Protein AF-A0A970Z8T8-F1 (afdb_monomer_lite)

Structure (mmCIF, N/CA/C/O backbone):
data_AF-A0A970Z8T8-F1
#
_entry.id   AF-A0A970Z8T8-F1
#
loop_
_atom_site.group_PDB
_atom_site.id
_atom_site.type_symbol
_atom_site.label_atom_id
_atom_site.label_alt_id
_atom_site.label_comp_id
_atom_site.label_asym_id
_atom_site.label_entity_id
_atom_site.label_seq_id
_atom_site.pdbx_PDB_ins_code
_atom_site.Cartn_x
_atom_site.Cartn_y
_atom_site.Cartn_z
_atom_site.occupancy
_atom_site.B_iso_or_equiv
_atom_site.auth_seq_id
_atom_site.auth_comp_id
_atom_site.auth_asym_id
_atom_site.auth_atom_id
_atom_site.pdbx_PDB_model_num
ATOM 1 N N . MET A 1 1 ? 2.060 -13.371 -20.664 1.00 73.69 1 MET A N 1
ATOM 2 C CA . MET A 1 1 ? 1.472 -13.992 -19.464 1.00 73.69 1 MET A CA 1
ATOM 3 C C . MET A 1 1 ? 1.335 -15.472 -19.749 1.00 73.69 1 MET A C 1
ATOM 5 O O . MET A 1 1 ? 0.802 -15.801 -20.804 1.00 73.69 1 MET A O 1
ATOM 9 N N . ASN A 1 2 ? 1.901 -16.328 -18.903 1.00 80.88 2 ASN A N 1
ATOM 10 C CA . ASN A 1 2 ? 1.809 -17.784 -19.051 1.00 80.88 2 ASN A CA 1
ATOM 11 C C . ASN A 1 2 ? 0.475 -18.315 -18.474 1.00 80.88 2 ASN A C 1
ATOM 13 O O . ASN A 1 2 ? -0.281 -17.561 -17.854 1.00 80.88 2 ASN A O 1
ATOM 17 N N . ASP A 1 3 ? 0.172 -19.597 -18.699 1.00 84.94 3 ASP A N 1
ATOM 18 C CA . ASP A 1 3 ? -1.062 -20.232 -18.207 1.00 84.94 3 ASP A CA 1
ATOM 19 C C . ASP A 1 3 ? -1.182 -20.212 -16.685 1.00 84.94 3 ASP A C 1
ATOM 21 O O . ASP A 1 3 ? -2.255 -19.926 -16.156 1.00 84.94 3 ASP A O 1
ATOM 25 N N . THR A 1 4 ? -0.071 -20.413 -15.977 1.00 85.56 4 THR A N 1
ATOM 26 C CA . THR A 1 4 ? -0.027 -20.375 -14.513 1.00 85.56 4 THR A CA 1
ATOM 27 C C . THR A 1 4 ? -0.467 -19.016 -13.966 1.00 85.56 4 THR A C 1
ATOM 29 O O . THR A 1 4 ? -1.305 -18.950 -13.073 1.00 85.56 4 THR A O 1
ATOM 32 N N . GLN A 1 5 ? 0.032 -17.915 -14.534 1.00 85.19 5 GLN A N 1
ATOM 33 C CA . GLN A 1 5 ? -0.352 -16.557 -14.142 1.00 85.19 5 GLN A CA 1
ATOM 34 C C . GLN A 1 5 ? -1.825 -16.267 -14.443 1.00 85.19 5 GLN A C 1
ATOM 36 O O . GLN A 1 5 ? -2.501 -15.644 -13.628 1.00 85.19 5 GLN A O 1
ATOM 41 N N . ARG A 1 6 ? -2.337 -16.722 -15.598 1.00 88.50 6 ARG A N 1
ATOM 42 C CA . ARG A 1 6 ? -3.767 -16.610 -15.931 1.00 88.50 6 ARG A CA 1
ATOM 43 C C . ARG A 1 6 ? -4.627 -17.329 -14.893 1.00 88.50 6 ARG A C 1
ATOM 45 O O . ARG A 1 6 ? -5.590 -16.744 -14.404 1.00 88.50 6 ARG A O 1
ATOM 52 N N . GLY A 1 7 ? -4.248 -18.555 -14.533 1.00 92.06 7 GLY A N 1
ATOM 53 C CA . GLY A 1 7 ? -4.919 -19.342 -13.501 1.00 92.06 7 GLY A CA 1
ATOM 54 C C . GLY A 1 7 ? -4.890 -18.659 -12.134 1.00 92.06 7 GLY A C 1
ATOM 55 O O . GLY A 1 7 ? -5.925 -18.565 -11.481 1.00 92.06 7 GLY A O 1
ATOM 56 N N . LEU A 1 8 ? -3.741 -18.108 -11.731 1.00 92.94 8 LEU A N 1
ATOM 57 C CA . LEU A 1 8 ? -3.619 -17.369 -10.472 1.00 92.94 8 LEU A CA 1
ATOM 58 C C . LEU A 1 8 ? -4.483 -16.107 -10.442 1.00 92.94 8 LEU A C 1
ATOM 60 O O . LEU A 1 8 ? -5.138 -15.865 -9.439 1.00 92.94 8 LEU A O 1
ATOM 64 N N . LEU A 1 9 ? -4.549 -15.334 -11.528 1.00 92.62 9 LEU A N 1
ATOM 65 C CA . LEU A 1 9 ? -5.420 -14.155 -11.595 1.00 92.62 9 LEU A CA 1
ATOM 66 C C . LEU A 1 9 ? -6.903 -14.528 -11.536 1.00 92.62 9 LEU A C 1
ATOM 68 O O . LEU A 1 9 ? -7.674 -13.854 -10.854 1.00 92.62 9 LEU A O 1
ATOM 72 N N . ALA A 1 10 ? -7.303 -15.606 -12.215 1.00 94.50 10 ALA A N 1
ATOM 73 C CA . ALA A 1 10 ? -8.663 -16.129 -12.123 1.00 94.50 10 ALA A CA 1
ATOM 74 C C . ALA A 1 10 ? -8.989 -16.578 -10.690 1.00 94.50 10 ALA A C 1
ATOM 76 O O . ALA A 1 10 ? -10.078 -16.303 -10.183 1.00 94.50 10 ALA A O 1
ATOM 77 N N . LEU A 1 11 ? -8.026 -17.201 -10.004 1.00 96.31 11 LEU A N 1
ATOM 78 C CA . LEU A 1 11 ? -8.155 -17.562 -8.598 1.00 96.31 11 LEU A CA 1
ATOM 79 C C . LEU A 1 11 ? -8.245 -16.321 -7.697 1.00 96.31 11 LEU A C 1
ATOM 81 O O . LEU A 1 11 ? -9.140 -16.268 -6.859 1.00 96.31 11 LEU A O 1
ATOM 85 N N . THR A 1 12 ? -7.413 -15.293 -7.901 1.00 96.44 12 THR A N 1
ATOM 86 C CA . THR A 1 12 ? -7.501 -14.013 -7.175 1.00 96.44 12 THR A CA 1
ATOM 87 C C . THR A 1 12 ? -8.867 -13.361 -7.367 1.00 96.44 12 THR A C 1
ATOM 89 O O . THR A 1 12 ? -9.468 -12.919 -6.394 1.00 96.44 12 THR A O 1
ATOM 92 N N . ALA A 1 13 ? -9.397 -13.340 -8.594 1.00 96.25 13 ALA A N 1
ATOM 93 C CA . ALA A 1 13 ? -10.729 -12.810 -8.883 1.00 96.25 13 ALA A CA 1
ATOM 94 C C . ALA A 1 13 ? -11.840 -13.634 -8.211 1.00 96.25 13 ALA A C 1
ATOM 96 O O . ALA A 1 13 ? -12.803 -13.075 -7.693 1.00 96.25 13 ALA A O 1
ATOM 97 N N . THR A 1 14 ? -11.687 -14.958 -8.162 1.00 97.25 14 THR A N 1
ATOM 98 C CA . THR A 1 14 ? -12.630 -15.849 -7.470 1.00 97.25 14 THR A CA 1
ATOM 99 C C . THR A 1 14 ? -12.623 -15.589 -5.964 1.00 97.25 14 THR A C 1
ATOM 101 O O . THR A 1 14 ? -13.682 -15.413 -5.368 1.00 97.25 14 THR A O 1
ATOM 104 N N . VAL A 1 15 ? -11.438 -15.500 -5.353 1.00 97.00 15 VAL A N 1
ATOM 105 C CA . VAL A 1 15 ? -11.266 -15.161 -3.931 1.00 97.00 15 VAL A CA 1
ATOM 106 C C . VAL A 1 15 ? -11.831 -13.773 -3.628 1.00 97.00 15 VAL A C 1
ATOM 108 O O . VAL A 1 15 ? -12.535 -13.612 -2.633 1.00 97.00 15 VAL A O 1
ATOM 111 N N . TYR A 1 16 ? -11.585 -12.801 -4.512 1.00 97.31 16 TYR A N 1
ATOM 112 C CA . TYR A 1 16 ? -12.132 -11.450 -4.424 1.00 97.31 16 TYR A CA 1
ATOM 113 C C . TYR A 1 16 ? -13.660 -11.455 -4.354 1.00 97.31 16 TYR A C 1
ATOM 115 O O . TYR A 1 16 ? -14.241 -10.887 -3.431 1.00 97.31 16 TYR A O 1
ATOM 123 N N . VAL A 1 17 ? -14.320 -12.126 -5.299 1.00 96.88 17 VAL A N 1
ATOM 124 C CA . VAL A 1 17 ? -15.784 -12.232 -5.310 1.00 96.88 17 VAL A CA 1
ATOM 125 C C . VAL A 1 17 ? -16.280 -12.976 -4.069 1.00 96.88 17 VAL A C 1
ATOM 127 O O . VAL A 1 17 ? -17.238 -12.535 -3.441 1.00 96.88 17 VAL A O 1
ATOM 130 N N . ALA A 1 18 ? -15.610 -14.062 -3.675 1.00 95.94 18 ALA A N 1
ATOM 131 C CA . ALA A 1 18 ? -16.018 -14.888 -2.545 1.00 95.94 18 ALA A CA 1
ATOM 132 C C . ALA A 1 18 ? -16.055 -14.110 -1.222 1.00 95.94 18 ALA A C 1
ATOM 134 O O . ALA A 1 18 ? -17.081 -14.143 -0.542 1.00 95.94 18 ALA A O 1
ATOM 135 N N . PHE A 1 19 ? -14.989 -13.385 -0.853 1.00 95.69 19 PHE A N 1
ATOM 136 C CA . PHE A 1 19 ? -15.020 -12.639 0.408 1.00 95.69 19 PHE A CA 1
ATOM 137 C C . PHE A 1 19 ? -16.000 -11.463 0.346 1.00 95.69 19 PHE A C 1
ATOM 139 O O . PHE A 1 19 ? -16.694 -11.229 1.326 1.00 95.69 19 PHE A O 1
ATOM 146 N N . ASN A 1 20 ? -16.132 -10.767 -0.791 1.00 94.12 20 ASN A N 1
ATOM 147 C CA . ASN A 1 20 ? -17.105 -9.674 -0.907 1.00 94.12 20 ASN A CA 1
ATOM 148 C C . ASN A 1 20 ? -18.542 -10.182 -0.726 1.00 94.12 20 ASN A C 1
ATOM 150 O O . ASN A 1 20 ? -19.328 -9.549 -0.027 1.00 94.12 20 ASN A O 1
ATOM 154 N N . LEU A 1 21 ? -18.884 -11.344 -1.294 1.00 94.12 21 LEU A N 1
ATOM 155 C CA . LEU A 1 21 ? -20.192 -11.965 -1.073 1.00 94.12 21 LEU A CA 1
ATOM 156 C C . LEU A 1 21 ? -20.401 -12.332 0.400 1.00 94.12 21 LEU A C 1
ATOM 158 O O . LEU A 1 21 ? -21.464 -12.042 0.942 1.00 94.12 21 LEU A O 1
ATOM 162 N N . LEU A 1 22 ? -19.397 -12.914 1.065 1.00 93.56 22 LEU A N 1
ATOM 163 C CA . LEU A 1 22 ? -19.486 -13.206 2.499 1.00 93.56 22 LEU A CA 1
ATOM 164 C C . LEU A 1 22 ? -19.782 -11.941 3.313 1.00 93.56 22 LEU A C 1
ATOM 166 O O . LEU A 1 22 ? -20.649 -11.976 4.182 1.00 93.56 22 LEU A O 1
ATOM 170 N N . GLU A 1 23 ? -19.124 -10.820 3.015 1.00 91.12 23 GLU A N 1
ATOM 171 C CA . GLU A 1 23 ? -19.359 -9.558 3.730 1.00 91.12 23 GLU A CA 1
ATOM 172 C C . GLU A 1 23 ? -20.732 -8.958 3.436 1.00 91.12 23 GLU A C 1
ATOM 174 O O . GLU A 1 23 ? -21.402 -8.507 4.364 1.00 91.12 23 GLU A O 1
ATOM 179 N N . LEU A 1 24 ? -21.202 -9.039 2.189 1.00 88.56 24 LEU A N 1
ATOM 180 C CA . LEU A 1 24 ? -22.551 -8.606 1.813 1.00 88.56 24 LEU A CA 1
ATOM 181 C C . LEU A 1 24 ? -23.649 -9.403 2.532 1.00 88.56 24 LEU A C 1
ATOM 183 O O . LEU A 1 24 ? -24.677 -8.835 2.893 1.00 88.56 24 LEU A O 1
ATOM 187 N N . PHE A 1 25 ? -23.431 -10.695 2.787 1.00 90.50 25 PHE A N 1
ATOM 188 C CA . PHE A 1 25 ? -24.349 -11.538 3.562 1.00 90.50 25 PHE A CA 1
ATOM 189 C C . PHE A 1 25 ? -24.106 -11.477 5.081 1.00 90.50 25 PHE A C 1
ATOM 191 O O . PHE A 1 25 ? -24.627 -12.309 5.824 1.00 90.50 25 PHE A O 1
ATOM 198 N N . GLY A 1 26 ? -23.319 -10.509 5.564 1.00 84.12 26 GLY A N 1
ATOM 199 C CA . GLY A 1 26 ? -23.075 -10.290 6.992 1.00 84.12 26 GLY A CA 1
ATOM 200 C C . GLY A 1 26 ? -22.113 -11.292 7.642 1.00 84.12 26 GLY A C 1
ATOM 201 O O . GLY A 1 26 ? -21.999 -11.327 8.864 1.00 84.12 26 GLY A O 1
ATOM 202 N N . GLN A 1 27 ? -21.390 -12.093 6.856 1.00 85.56 27 GLN A N 1
ATOM 203 C CA . GLN A 1 27 ? -20.404 -13.073 7.323 1.00 85.56 27 GLN A CA 1
ATOM 204 C C . GLN A 1 27 ? -18.968 -12.523 7.285 1.00 85.56 27 GLN A C 1
ATOM 206 O O . GLN A 1 27 ? -18.035 -13.204 6.851 1.00 85.56 27 GLN A O 1
ATOM 211 N N . ALA A 1 28 ? -18.763 -11.303 7.792 1.00 82.81 28 ALA A N 1
ATOM 212 C CA . ALA A 1 28 ? -17.450 -10.654 7.925 1.00 82.81 28 ALA A CA 1
ATOM 213 C C . ALA A 1 28 ? -16.590 -11.251 9.068 1.00 82.81 28 ALA A C 1
ATOM 215 O O . ALA A 1 28 ? -15.991 -10.539 9.869 1.00 82.81 28 ALA A O 1
ATOM 216 N N . GLY A 1 29 ? -16.573 -12.580 9.183 1.00 89.81 29 GLY A N 1
ATOM 217 C CA . GLY A 1 29 ? -15.836 -13.321 10.203 1.00 89.81 29 GLY A CA 1
ATOM 218 C C . GLY A 1 29 ? -14.483 -13.837 9.712 1.00 89.81 29 GLY A C 1
ATOM 219 O O . GLY A 1 29 ? -13.980 -13.462 8.654 1.00 89.81 29 GLY A O 1
ATOM 220 N N . ARG A 1 30 ? -13.918 -14.792 10.460 1.00 93.94 30 ARG A N 1
ATOM 221 C CA . ARG A 1 30 ? -12.583 -15.365 10.214 1.00 93.94 30 ARG A CA 1
ATOM 222 C C . ARG A 1 30 ? -12.364 -15.855 8.778 1.00 93.94 30 ARG A C 1
ATOM 224 O O . ARG A 1 30 ? -11.270 -15.689 8.252 1.00 93.94 30 ARG A O 1
ATOM 231 N N . LEU A 1 31 ? -13.376 -16.455 8.145 1.00 94.81 31 LEU A N 1
ATOM 232 C CA . LEU A 1 31 ? -13.264 -16.927 6.761 1.00 94.81 31 LEU A CA 1
ATOM 233 C C . LEU A 1 31 ? -13.058 -15.768 5.771 1.00 94.81 31 LEU A C 1
ATOM 235 O O . LEU A 1 31 ? -12.183 -15.874 4.917 1.00 94.81 31 LEU A O 1
ATOM 239 N N . SER A 1 32 ? -13.800 -14.661 5.916 1.00 95.44 32 SER A N 1
ATOM 240 C CA . SER A 1 32 ? -13.604 -13.455 5.095 1.00 95.44 32 SER A CA 1
ATOM 241 C C . SER A 1 32 ? -12.179 -12.924 5.258 1.00 95.44 32 SER A C 1
ATOM 243 O O . SER A 1 32 ? -11.473 -12.736 4.270 1.00 95.44 32 SER A O 1
ATOM 245 N N . THR A 1 33 ? -11.700 -12.794 6.501 1.00 96.19 33 THR A N 1
ATOM 246 C CA . THR A 1 33 ? -10.332 -12.335 6.802 1.00 96.19 33 THR A CA 1
ATOM 247 C C . THR A 1 33 ? -9.260 -13.233 6.179 1.00 96.19 33 THR A C 1
ATOM 249 O O . THR A 1 33 ? -8.292 -12.741 5.599 1.00 96.19 33 THR A O 1
ATOM 252 N N . LEU A 1 34 ? -9.434 -14.557 6.247 1.00 97.50 34 LEU A N 1
ATOM 253 C CA . LEU A 1 34 ? -8.508 -15.507 5.627 1.00 97.50 34 LEU A CA 1
ATOM 254 C C . LEU A 1 34 ? -8.515 -15.403 4.098 1.00 97.50 34 LEU A C 1
ATOM 256 O O . LEU A 1 34 ? -7.449 -15.451 3.491 1.00 97.50 34 LEU A O 1
ATOM 260 N N . LEU A 1 35 ? -9.682 -15.230 3.472 1.00 97.56 35 LEU A N 1
ATOM 261 C CA . LEU A 1 35 ? -9.789 -15.048 2.021 1.00 97.56 35 LEU A CA 1
ATOM 262 C C . LEU A 1 35 ? -9.164 -13.727 1.564 1.00 97.56 35 LEU A C 1
ATOM 264 O O . LEU A 1 35 ? -8.443 -13.708 0.570 1.00 97.56 35 LEU A O 1
ATOM 268 N N . LYS A 1 36 ? -9.379 -12.642 2.310 1.00 97.62 36 LYS A N 1
ATOM 269 C CA . LYS A 1 36 ? -8.737 -11.340 2.091 1.00 97.62 36 LYS A CA 1
ATOM 270 C C . LYS A 1 36 ? -7.217 -11.471 2.060 1.00 97.62 36 LYS A C 1
ATOM 272 O O . LYS A 1 36 ? -6.582 -11.103 1.072 1.00 97.62 36 LYS A O 1
ATOM 277 N N . TYR A 1 37 ? -6.651 -12.092 3.094 1.00 98.19 37 TYR A N 1
ATOM 278 C CA . TYR A 1 37 ? -5.215 -12.337 3.176 1.00 98.19 37 TYR A CA 1
ATOM 279 C C . TYR A 1 37 ? -4.712 -13.291 2.081 1.00 98.19 37 TYR A C 1
ATOM 281 O O . TYR A 1 37 ? -3.686 -13.033 1.453 1.00 98.19 37 TYR A O 1
ATOM 289 N N . ALA A 1 38 ? -5.457 -14.358 1.778 1.00 98.12 38 ALA A N 1
ATOM 290 C CA . ALA A 1 38 ? -5.129 -15.264 0.679 1.00 98.12 38 ALA A CA 1
ATOM 291 C C . ALA A 1 38 ? -5.082 -14.529 -0.670 1.00 98.12 38 ALA A C 1
ATOM 293 O O . ALA A 1 38 ? -4.185 -14.786 -1.467 1.00 98.12 38 ALA A O 1
ATOM 294 N N . GLY A 1 39 ? -5.987 -13.576 -0.910 1.00 98.31 39 GLY A N 1
ATOM 295 C CA . GLY A 1 39 ? -5.963 -12.713 -2.091 1.00 98.31 39 GLY A CA 1
ATOM 296 C C . GLY A 1 39 ? -4.657 -11.926 -2.218 1.00 98.31 39 GLY A C 1
ATOM 297 O O . GLY A 1 39 ? -4.056 -11.902 -3.291 1.00 98.31 39 GLY A O 1
ATOM 298 N N . VAL A 1 40 ? -4.174 -11.344 -1.119 1.00 98.25 40 VAL A N 1
ATOM 299 C CA . VAL A 1 40 ? -2.897 -10.608 -1.076 1.00 98.25 40 VAL A CA 1
ATOM 300 C C . VAL A 1 40 ? -1.721 -11.535 -1.394 1.00 98.25 40 VAL A C 1
ATOM 302 O O . VAL A 1 40 ? -0.879 -11.205 -2.234 1.00 98.25 40 VAL A O 1
ATOM 305 N N . LEU A 1 41 ? -1.692 -12.733 -0.801 1.00 98.44 41 LEU A N 1
ATOM 306 C CA . LEU A 1 41 ? -0.671 -13.742 -1.099 1.00 98.44 41 LEU A CA 1
ATOM 307 C C . LEU A 1 41 ? -0.720 -14.202 -2.561 1.00 98.44 41 LEU A C 1
ATOM 309 O O . LEU A 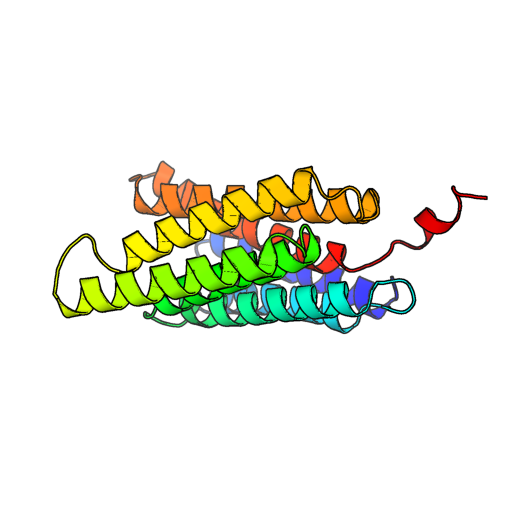1 41 ? 0.327 -14.386 -3.180 1.00 98.44 41 LEU A O 1
ATOM 313 N N . LEU A 1 42 ? -1.911 -14.346 -3.144 1.00 97.81 42 LEU A N 1
ATOM 314 C CA . LEU A 1 42 ? -2.065 -14.670 -4.561 1.00 97.81 42 LEU A CA 1
ATOM 315 C C . LEU A 1 42 ? -1.510 -13.556 -5.457 1.00 97.81 42 LEU A C 1
ATOM 317 O O . LEU A 1 42 ? -0.833 -13.862 -6.436 1.00 97.81 42 LEU A O 1
ATOM 321 N N . CYS A 1 43 ? -1.713 -12.279 -5.117 1.00 97.44 43 CYS A N 1
ATOM 322 C CA . CYS A 1 43 ? -1.096 -11.158 -5.837 1.00 97.44 43 CYS A CA 1
ATOM 323 C C . CYS A 1 43 ? 0.441 -11.212 -5.775 1.00 97.44 43 CYS A C 1
ATOM 325 O O . CYS A 1 43 ? 1.107 -11.031 -6.798 1.00 97.44 43 CYS A O 1
ATOM 327 N N . LEU A 1 44 ? 1.017 -11.540 -4.613 1.00 97.12 44 LEU A N 1
ATOM 328 C CA . LEU A 1 44 ? 2.459 -11.775 -4.479 1.00 97.12 44 LEU A CA 1
ATOM 329 C C . LEU A 1 44 ? 2.924 -12.966 -5.339 1.00 97.12 44 LEU A C 1
ATOM 331 O O . LEU A 1 44 ? 3.926 -12.855 -6.046 1.00 97.12 44 LEU A O 1
ATOM 335 N N . LEU A 1 45 ? 2.183 -14.078 -5.345 1.00 95.94 45 LEU A N 1
ATOM 336 C CA . LEU A 1 45 ? 2.486 -15.251 -6.173 1.00 95.94 45 LEU A CA 1
ATOM 337 C C . LEU A 1 45 ? 2.416 -14.944 -7.674 1.00 95.94 45 LEU A C 1
ATOM 339 O O . LEU A 1 45 ? 3.276 -15.403 -8.426 1.00 95.94 45 LEU A O 1
ATOM 343 N N . VAL A 1 46 ? 1.448 -14.135 -8.118 1.00 94.00 46 VAL A N 1
ATOM 344 C CA . VAL A 1 46 ? 1.373 -13.658 -9.508 1.00 94.00 46 VAL A CA 1
ATOM 345 C C . VAL A 1 46 ? 2.668 -12.942 -9.885 1.00 94.00 46 VAL A C 1
ATOM 347 O O . VAL A 1 46 ? 3.244 -13.247 -10.932 1.00 94.00 46 VAL A O 1
ATOM 350 N N . ALA A 1 47 ? 3.158 -12.033 -9.040 1.00 93.38 47 ALA A N 1
ATOM 351 C CA . ALA A 1 47 ? 4.408 -11.323 -9.293 1.00 93.38 47 ALA A CA 1
ATOM 352 C C . ALA A 1 47 ? 5.627 -12.265 -9.272 1.00 93.38 47 ALA A C 1
ATOM 354 O O . ALA A 1 47 ? 6.451 -12.192 -10.181 1.00 93.38 47 ALA A O 1
ATOM 355 N N . LEU A 1 48 ? 5.715 -13.186 -8.305 1.00 93.00 48 LEU A N 1
ATOM 356 C CA . LEU A 1 48 ? 6.822 -14.148 -8.177 1.00 93.00 48 LEU A CA 1
ATOM 357 C C . LEU A 1 48 ? 6.950 -15.088 -9.380 1.00 93.00 48 LEU A C 1
ATOM 359 O O . LEU A 1 48 ? 8.058 -15.379 -9.821 1.00 93.00 48 LEU A O 1
ATOM 363 N N . LEU A 1 49 ? 5.825 -15.558 -9.922 1.00 90.31 49 LEU A N 1
ATOM 364 C CA . LEU A 1 49 ? 5.796 -16.497 -11.050 1.00 90.31 49 LEU A CA 1
ATOM 365 C C . LEU A 1 49 ? 5.763 -15.797 -12.416 1.00 90.31 49 LEU A C 1
ATOM 367 O O . LEU A 1 49 ? 5.483 -16.424 -13.445 1.00 90.31 49 LEU A O 1
ATOM 371 N N . SER A 1 50 ? 6.016 -14.488 -12.440 1.00 84.75 50 SER A N 1
ATOM 372 C CA . SER A 1 50 ? 6.011 -13.717 -13.673 1.00 84.75 50 SER A CA 1
ATOM 373 C C . SER A 1 50 ? 7.248 -13.954 -14.527 1.00 84.75 50 SER A C 1
ATOM 375 O O . SER A 1 50 ? 8.359 -14.049 -14.018 1.00 84.75 50 SER A O 1
ATOM 377 N N . ASP A 1 51 ? 7.072 -14.010 -15.854 1.00 76.88 51 ASP A N 1
ATOM 378 C CA . ASP A 1 51 ? 8.218 -14.039 -16.770 1.00 76.88 51 ASP A CA 1
ATOM 379 C C . ASP A 1 51 ? 8.917 -12.672 -16.761 1.00 76.88 51 ASP A C 1
ATOM 381 O O . ASP A 1 51 ? 8.414 -11.676 -17.292 1.00 76.88 51 ASP A O 1
ATOM 385 N N . THR A 1 52 ? 10.088 -12.637 -16.132 1.00 72.88 52 THR A N 1
ATOM 386 C CA . THR A 1 52 ? 10.897 -11.436 -15.913 1.00 72.88 52 THR A CA 1
ATOM 387 C C . THR A 1 52 ? 11.943 -11.205 -16.994 1.00 72.88 52 THR A C 1
ATOM 389 O O . THR A 1 52 ? 12.632 -10.188 -16.946 1.00 72.88 52 THR A O 1
ATOM 392 N N . ARG A 1 53 ? 12.051 -12.070 -18.016 1.00 70.19 53 ARG A N 1
ATOM 393 C CA . ARG A 1 53 ? 13.113 -11.988 -19.042 1.00 70.19 53 ARG A CA 1
ATOM 394 C C . ARG A 1 53 ? 13.167 -10.661 -19.796 1.00 70.19 53 ARG A C 1
ATOM 396 O O . ARG A 1 53 ? 14.186 -10.334 -20.391 1.00 70.19 53 ARG A O 1
ATOM 403 N N . ARG A 1 54 ? 12.071 -9.898 -19.792 1.00 68.19 54 ARG A N 1
ATOM 404 C CA . ARG A 1 54 ? 11.956 -8.594 -20.464 1.00 68.19 54 ARG A CA 1
ATOM 405 C C . ARG A 1 54 ? 11.872 -7.409 -19.492 1.00 68.19 54 ARG A C 1
ATOM 407 O O . ARG A 1 54 ? 11.655 -6.285 -19.938 1.00 68.19 54 ARG A O 1
ATOM 414 N N . VAL A 1 55 ? 11.993 -7.640 -18.186 1.00 78.06 55 VAL A N 1
ATOM 415 C CA . VAL A 1 55 ? 11.812 -6.635 -17.127 1.00 78.06 55 VAL A CA 1
ATOM 416 C C . VAL A 1 55 ? 13.168 -6.303 -16.509 1.00 78.06 55 VAL A C 1
ATOM 418 O O . VAL A 1 55 ? 14.047 -7.155 -16.428 1.00 78.06 55 VAL A O 1
ATOM 421 N N . ASN A 1 56 ? 13.355 -5.057 -16.070 1.00 84.25 56 ASN A N 1
ATOM 422 C CA . ASN A 1 56 ? 14.559 -4.682 -15.335 1.00 84.25 56 ASN A CA 1
ATOM 423 C C . ASN A 1 56 ? 14.616 -5.470 -14.001 1.00 84.25 56 ASN A C 1
ATOM 425 O O . ASN A 1 56 ? 13.703 -5.328 -13.184 1.00 84.25 56 ASN A O 1
ATOM 429 N N . PRO A 1 57 ? 15.676 -6.259 -13.727 1.00 86.31 57 PRO A N 1
ATOM 430 C CA . PRO A 1 57 ? 15.761 -7.068 -12.508 1.00 86.31 57 PRO A CA 1
ATOM 431 C C . PRO A 1 57 ? 15.762 -6.254 -11.208 1.00 86.31 57 PRO A C 1
ATOM 433 O O . PRO A 1 57 ? 15.356 -6.752 -10.160 1.00 86.31 57 PRO A O 1
ATOM 436 N N . ALA A 1 58 ? 16.255 -5.013 -11.229 1.00 88.19 58 ALA A N 1
ATOM 437 C CA . ALA A 1 58 ? 16.229 -4.139 -10.058 1.00 88.19 58 ALA A CA 1
ATOM 438 C C . ALA A 1 58 ? 14.809 -3.635 -9.757 1.00 88.19 58 ALA A C 1
ATOM 440 O O . ALA A 1 58 ? 14.403 -3.644 -8.597 1.00 88.19 58 ALA A O 1
ATOM 441 N N . ASP A 1 59 ? 14.055 -3.264 -10.796 1.00 89.44 59 ASP A N 1
ATOM 442 C CA . ASP A 1 59 ? 12.646 -2.864 -10.691 1.00 89.44 59 ASP A CA 1
ATOM 443 C C . ASP A 1 59 ? 11.779 -4.026 -10.188 1.00 89.44 59 ASP A C 1
ATOM 445 O O . ASP A 1 59 ? 11.033 -3.883 -9.221 1.00 89.44 59 ASP A O 1
ATOM 449 N N . HIS A 1 60 ? 11.956 -5.216 -10.769 1.00 91.00 60 HIS A N 1
ATOM 450 C CA . HIS A 1 60 ? 11.199 -6.396 -10.359 1.00 91.00 60 HIS A CA 1
ATOM 451 C C . HIS A 1 60 ? 11.489 -6.812 -8.908 1.00 91.00 60 HIS A C 1
ATOM 453 O O . HIS A 1 60 ? 10.564 -7.114 -8.159 1.00 91.00 60 HIS A O 1
ATOM 459 N N . ARG A 1 61 ? 12.754 -6.764 -8.462 1.00 92.75 61 ARG A N 1
ATOM 460 C CA . ARG A 1 61 ? 13.100 -7.023 -7.051 1.00 92.75 61 ARG A CA 1
ATOM 461 C C . ARG A 1 61 ? 12.460 -6.014 -6.100 1.00 92.75 61 ARG A C 1
ATOM 463 O O . ARG A 1 61 ? 12.010 -6.408 -5.030 1.00 92.75 61 ARG A O 1
ATOM 470 N N . ALA A 1 62 ? 12.407 -4.738 -6.481 1.00 94.25 62 ALA A N 1
ATOM 471 C CA . ALA A 1 62 ? 11.740 -3.717 -5.680 1.00 94.25 62 ALA A CA 1
ATOM 472 C C . ALA A 1 62 ? 10.220 -3.950 -5.607 1.00 94.25 62 ALA A C 1
ATOM 474 O O . ALA A 1 62 ? 9.650 -3.807 -4.531 1.00 94.25 62 ALA A O 1
ATOM 475 N N . LEU A 1 63 ? 9.582 -4.387 -6.701 1.00 95.12 63 LEU A N 1
ATOM 476 C CA . LEU A 1 63 ? 8.173 -4.797 -6.689 1.00 95.12 63 LEU A CA 1
ATOM 477 C C . LEU A 1 63 ? 7.930 -5.985 -5.749 1.00 95.12 63 LEU A C 1
ATOM 479 O O . LEU A 1 63 ? 7.021 -5.930 -4.927 1.00 95.12 63 LEU A O 1
ATOM 483 N N . LEU A 1 64 ? 8.732 -7.048 -5.857 1.00 96.81 64 LEU A N 1
ATOM 484 C CA . LEU A 1 64 ? 8.590 -8.222 -4.993 1.00 96.81 64 LEU A CA 1
ATOM 485 C C . LEU A 1 64 ? 8.778 -7.864 -3.519 1.00 96.81 64 LEU A C 1
ATOM 487 O O . LEU A 1 64 ? 8.018 -8.336 -2.675 1.00 96.81 64 LEU A O 1
ATOM 491 N N . LEU A 1 65 ? 9.753 -7.005 -3.214 1.00 97.75 65 LEU A N 1
ATOM 492 C CA . LEU A 1 65 ? 9.960 -6.506 -1.860 1.00 97.75 65 LEU A CA 1
ATOM 493 C C . LEU A 1 65 ? 8.741 -5.709 -1.374 1.00 97.75 65 LEU A C 1
ATOM 495 O O . LEU A 1 65 ? 8.266 -5.965 -0.273 1.00 97.75 65 LEU A O 1
ATOM 499 N N . GLY A 1 66 ? 8.195 -4.813 -2.202 1.00 98.00 66 GLY A N 1
ATOM 500 C CA . GLY A 1 66 ? 6.992 -4.042 -1.880 1.00 98.00 66 GLY A CA 1
ATOM 501 C C . GLY A 1 66 ? 5.766 -4.920 -1.614 1.00 98.00 66 GLY A C 1
ATOM 502 O O . GLY A 1 66 ? 5.086 -4.739 -0.608 1.00 98.00 66 GLY A O 1
ATOM 503 N N . LEU A 1 67 ? 5.515 -5.932 -2.447 1.00 98.19 67 LEU A N 1
ATOM 504 C CA . LEU A 1 67 ? 4.413 -6.884 -2.243 1.00 98.19 67 LEU A CA 1
ATOM 505 C C . LEU A 1 67 ? 4.631 -7.786 -1.020 1.00 98.19 67 LEU A C 1
ATOM 507 O O . LEU A 1 67 ? 3.680 -8.104 -0.312 1.00 98.19 67 LEU A O 1
ATOM 511 N N . THR A 1 68 ? 5.877 -8.167 -0.731 1.00 98.56 68 THR A N 1
ATOM 512 C CA . THR A 1 68 ? 6.210 -8.942 0.477 1.00 98.56 68 THR A CA 1
ATOM 513 C C . THR A 1 68 ? 5.980 -8.112 1.738 1.00 98.56 68 THR A C 1
ATOM 515 O O . THR A 1 68 ? 5.368 -8.593 2.687 1.00 98.56 68 THR A O 1
ATOM 518 N N . LEU A 1 69 ? 6.416 -6.848 1.740 1.00 98.50 69 LEU A N 1
ATOM 519 C CA . LEU A 1 69 ? 6.154 -5.905 2.830 1.00 98.50 69 LEU A CA 1
ATOM 520 C C . LEU A 1 69 ? 4.658 -5.604 2.977 1.00 98.50 69 LEU A C 1
ATOM 522 O O . LEU A 1 69 ? 4.192 -5.421 4.094 1.00 98.50 69 LEU A O 1
ATOM 526 N N . THR A 1 70 ? 3.903 -5.610 1.876 1.00 98.44 70 THR A N 1
ATOM 527 C CA . THR A 1 70 ? 2.438 -5.483 1.895 1.00 98.44 70 THR A CA 1
ATOM 528 C C . THR A 1 70 ? 1.792 -6.691 2.573 1.00 98.44 70 THR A C 1
ATOM 530 O O . THR A 1 70 ? 1.016 -6.521 3.505 1.00 98.44 70 THR A O 1
ATOM 533 N N . ALA A 1 71 ? 2.173 -7.917 2.201 1.00 98.50 71 ALA A N 1
ATOM 534 C CA . ALA A 1 71 ? 1.692 -9.123 2.878 1.00 98.50 71 ALA A CA 1
ATOM 535 C C . ALA A 1 71 ? 2.085 -9.153 4.368 1.00 98.50 71 ALA A C 1
ATOM 537 O O . ALA A 1 71 ? 1.302 -9.583 5.216 1.00 98.50 71 ALA A O 1
ATOM 538 N N . LEU A 1 72 ? 3.282 -8.665 4.712 1.00 98.31 72 LEU A N 1
ATOM 539 C CA . LEU A 1 72 ? 3.699 -8.510 6.104 1.00 98.31 72 LEU A CA 1
ATOM 540 C C . LEU A 1 72 ? 2.826 -7.480 6.836 1.00 98.31 72 LEU A C 1
ATOM 542 O O . LEU A 1 72 ? 2.338 -7.777 7.923 1.00 98.31 72 LEU A O 1
ATOM 546 N N . SER A 1 73 ? 2.579 -6.319 6.224 1.00 97.94 73 SER A N 1
ATOM 547 C CA . SER A 1 73 ? 1.685 -5.282 6.752 1.00 97.94 73 SER A CA 1
ATOM 548 C C . SER A 1 73 ? 0.295 -5.843 7.045 1.00 97.94 73 SER A C 1
ATOM 550 O O . SER A 1 73 ? -0.189 -5.761 8.175 1.00 97.94 73 SER A O 1
ATOM 552 N N . ASP A 1 74 ? -0.297 -6.528 6.067 1.00 97.69 74 ASP A N 1
ATOM 553 C CA . ASP A 1 74 ? -1.636 -7.104 6.179 1.00 97.69 74 ASP A CA 1
ATOM 554 C C . ASP A 1 74 ? -1.715 -8.197 7.240 1.00 97.69 74 ASP A C 1
ATOM 556 O O . ASP A 1 74 ? -2.767 -8.390 7.840 1.00 97.69 74 ASP A O 1
ATOM 560 N N . THR A 1 75 ? -0.605 -8.875 7.540 1.00 97.75 75 THR A N 1
ATOM 561 C CA . THR A 1 75 ? -0.558 -9.832 8.652 1.00 97.75 75 THR A CA 1
ATOM 562 C C . THR A 1 75 ? -0.832 -9.130 9.983 1.00 97.75 75 THR A C 1
ATOM 564 O O . THR A 1 75 ? -1.624 -9.618 10.790 1.00 97.75 75 THR A O 1
ATOM 567 N N . PHE A 1 76 ? -0.214 -7.966 10.204 1.00 97.44 76 PHE A N 1
ATOM 568 C CA . PHE A 1 76 ? -0.429 -7.182 11.418 1.00 97.44 76 PHE A CA 1
ATOM 569 C C . PHE A 1 76 ? -1.796 -6.504 11.430 1.00 97.44 76 PHE A C 1
ATOM 571 O O . PHE A 1 76 ? -2.445 -6.506 12.466 1.00 97.44 76 PHE A O 1
ATOM 578 N N . LEU A 1 77 ? -2.260 -5.972 10.298 1.00 95.00 77 LEU A N 1
ATOM 579 C CA . LEU A 1 77 ? -3.543 -5.266 10.241 1.00 95.00 77 LEU A CA 1
ATOM 580 C C . LEU A 1 77 ? -4.762 -6.196 10.317 1.00 95.00 77 LEU A C 1
ATOM 582 O O . LEU A 1 77 ? -5.808 -5.776 10.804 1.00 95.00 77 LEU A O 1
ATOM 586 N N . LEU A 1 78 ? -4.656 -7.441 9.840 1.00 95.81 78 LEU A N 1
ATOM 587 C CA . LEU A 1 78 ? -5.777 -8.389 9.833 1.00 95.81 78 LEU A CA 1
ATOM 588 C C . LEU A 1 78 ? -5.816 -9.326 11.041 1.00 95.81 78 LEU A C 1
ATOM 590 O O . LEU A 1 78 ? -6.895 -9.803 11.394 1.00 95.81 78 LEU A O 1
ATOM 594 N N . PHE A 1 79 ? -4.661 -9.650 11.632 1.00 96.50 79 PHE A N 1
ATOM 595 C CA . PHE A 1 79 ? -4.554 -10.718 12.635 1.00 96.50 79 PHE A CA 1
ATOM 596 C C . PHE A 1 79 ? -3.881 -10.289 13.945 1.00 96.50 79 PHE A C 1
ATOM 598 O O . PHE A 1 79 ? -3.648 -11.139 14.806 1.00 96.50 79 PHE A O 1
ATOM 605 N N . SER A 1 80 ? -3.544 -9.009 14.113 1.00 94.38 80 SER A N 1
ATOM 606 C CA . SER A 1 80 ? -2.870 -8.494 15.307 1.00 94.38 80 SER A CA 1
ATOM 607 C C . SER A 1 80 ? -3.466 -7.162 15.766 1.00 94.38 80 SER A C 1
ATOM 609 O O . SER A 1 80 ? -4.040 -6.419 14.983 1.00 94.38 80 SER A O 1
ATOM 611 N N . GLU A 1 81 ? -3.255 -6.831 17.040 1.00 92.75 81 GLU A N 1
ATOM 612 C CA . GLU A 1 81 ? -3.544 -5.504 17.607 1.00 92.75 81 GLU A CA 1
ATOM 613 C C . GLU A 1 81 ? -2.396 -4.501 17.354 1.00 92.75 81 GLU A C 1
ATOM 615 O O . GLU A 1 81 ? -2.476 -3.320 17.693 1.00 92.75 81 GLU A O 1
ATOM 620 N N . LEU A 1 82 ? -1.287 -4.955 16.757 1.00 94.19 82 LEU A N 1
ATOM 621 C CA . LEU A 1 82 ? -0.083 -4.158 16.505 1.00 94.19 82 LEU A CA 1
ATOM 622 C C . LEU A 1 82 ? -0.202 -3.313 15.222 1.00 94.19 82 LEU A C 1
ATOM 624 O O . LEU A 1 82 ? 0.652 -3.379 14.335 1.00 94.19 82 LEU A O 1
ATOM 628 N N . LEU A 1 83 ? -1.245 -2.483 15.130 1.00 93.69 83 LEU A N 1
ATOM 629 C CA . LEU A 1 83 ? -1.561 -1.676 13.938 1.00 93.69 83 LEU A CA 1
ATOM 630 C C . LEU A 1 83 ? -0.411 -0.754 13.498 1.00 93.69 83 LEU A C 1
ATOM 632 O O . LEU A 1 83 ? -0.194 -0.531 12.306 1.00 93.69 83 LEU A O 1
ATOM 636 N N . TRP A 1 84 ? 0.370 -0.251 14.457 1.00 94.94 84 TRP A N 1
ATOM 637 C CA . TRP A 1 84 ? 1.533 0.595 14.188 1.00 94.94 84 TRP A CA 1
ATOM 638 C C . TRP A 1 84 ? 2.638 -0.142 13.412 1.00 94.94 84 TRP A C 1
ATOM 640 O O . TRP A 1 84 ? 3.339 0.486 12.619 1.00 94.94 84 TRP A O 1
ATOM 650 N N . VAL A 1 85 ? 2.774 -1.466 13.580 1.00 96.25 85 VAL A N 1
ATOM 651 C CA . VAL A 1 85 ? 3.739 -2.281 12.821 1.00 96.25 85 VAL A CA 1
ATOM 652 C C . VAL A 1 85 ? 3.297 -2.403 11.367 1.00 96.25 85 VAL A C 1
ATOM 654 O O . VAL A 1 85 ? 4.128 -2.284 10.467 1.00 96.25 85 VAL A O 1
ATOM 657 N N . GLY A 1 86 ? 1.993 -2.580 11.126 1.00 96.88 86 GLY A N 1
ATOM 658 C CA . GLY A 1 86 ? 1.424 -2.567 9.777 1.00 96.88 86 GLY A CA 1
ATOM 659 C C . GLY A 1 86 ? 1.688 -1.238 9.066 1.00 96.88 86 GLY A C 1
ATOM 660 O O . GLY A 1 86 ? 2.281 -1.209 7.990 1.00 96.88 86 GLY A O 1
ATOM 661 N N . LEU A 1 87 ? 1.377 -0.114 9.720 1.00 96.38 87 LEU A N 1
ATOM 662 C CA . LEU A 1 87 ? 1.666 1.223 9.181 1.00 96.3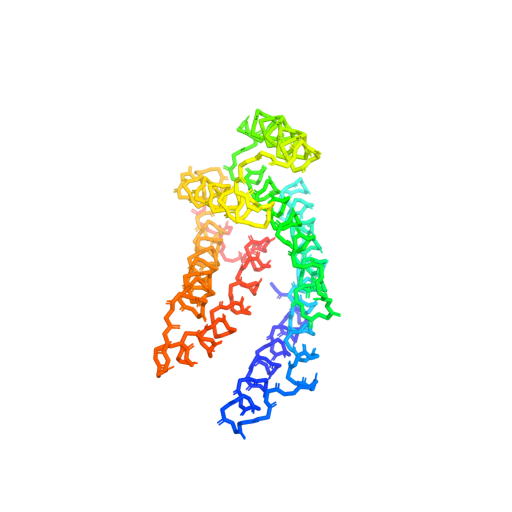8 87 LEU A CA 1
ATOM 663 C C . LEU A 1 87 ? 3.160 1.441 8.900 1.00 96.38 87 LEU A C 1
ATOM 665 O O . LEU A 1 87 ? 3.517 1.972 7.849 1.00 96.38 87 LEU A O 1
ATOM 669 N N . LEU A 1 88 ? 4.046 0.985 9.791 1.00 97.06 88 LEU A N 1
ATOM 670 C CA . LEU A 1 88 ? 5.489 1.034 9.557 1.00 97.06 88 LEU A CA 1
ATOM 671 C C . LEU A 1 88 ? 5.890 0.219 8.318 1.00 97.06 88 LEU A C 1
ATOM 673 O O . LEU A 1 88 ? 6.675 0.702 7.499 1.00 97.06 88 LEU A O 1
ATOM 677 N N . CYS A 1 89 ? 5.337 -0.986 8.145 1.00 97.75 89 CYS A N 1
ATOM 678 C CA . CYS A 1 89 ? 5.561 -1.792 6.945 1.00 97.75 89 CYS A CA 1
ATOM 679 C C . CYS A 1 89 ? 5.093 -1.047 5.692 1.00 97.75 89 CYS A C 1
ATOM 681 O O . CYS A 1 89 ? 5.830 -1.008 4.709 1.00 97.75 89 CYS A O 1
ATOM 683 N N . PHE A 1 90 ? 3.932 -0.389 5.727 1.00 97.56 90 PHE A N 1
ATOM 684 C CA . PHE A 1 90 ? 3.438 0.396 4.597 1.00 97.56 90 PHE A CA 1
ATOM 685 C C . PHE A 1 90 ? 4.302 1.621 4.263 1.00 97.56 90 PHE A C 1
ATOM 687 O O . PHE A 1 90 ? 4.513 1.912 3.084 1.00 97.56 90 PHE A O 1
ATOM 694 N N . CYS A 1 91 ? 4.909 2.289 5.247 1.00 98.06 91 CYS A N 1
ATOM 695 C CA . CYS A 1 91 ? 5.933 3.304 4.968 1.00 98.06 91 CYS A CA 1
ATOM 696 C C . CYS A 1 91 ? 7.094 2.717 4.144 1.00 98.06 91 CYS A C 1
ATOM 698 O O . CYS A 1 91 ? 7.549 3.322 3.170 1.00 98.06 91 CYS A O 1
ATOM 700 N N . LEU A 1 92 ? 7.552 1.508 4.492 1.00 98.06 92 LEU A N 1
ATOM 701 C CA . LEU A 1 92 ? 8.590 0.809 3.729 1.00 98.06 92 LEU A CA 1
ATOM 702 C C . LEU A 1 92 ? 8.096 0.398 2.335 1.00 98.06 92 LEU A C 1
ATOM 704 O O . LEU A 1 92 ? 8.853 0.523 1.373 1.00 98.06 92 LEU A O 1
ATOM 708 N N . VAL A 1 93 ? 6.834 -0.027 2.196 1.00 98.31 93 VAL A N 1
ATOM 709 C CA . VAL A 1 93 ? 6.203 -0.319 0.897 1.00 98.31 93 VAL A CA 1
ATOM 710 C C . VAL A 1 93 ? 6.330 0.885 -0.041 1.00 98.31 93 VAL A C 1
ATOM 712 O O . VAL A 1 93 ? 6.879 0.739 -1.136 1.00 98.31 93 VAL A O 1
ATOM 715 N N . HIS A 1 94 ? 5.943 2.089 0.384 1.00 98.19 94 HIS A N 1
ATOM 716 C CA . HIS A 1 94 ? 6.052 3.271 -0.483 1.00 98.19 94 HIS A CA 1
ATOM 717 C C . HIS A 1 94 ? 7.491 3.662 -0.792 1.00 98.19 94 HIS A C 1
ATOM 719 O O . HIS A 1 94 ? 7.784 4.030 -1.924 1.00 98.19 94 HIS A O 1
ATOM 725 N N . LEU A 1 95 ? 8.434 3.485 0.135 1.00 97.94 95 LEU A N 1
ATOM 726 C CA . LEU A 1 95 ? 9.853 3.665 -0.185 1.00 97.94 95 LEU A CA 1
ATOM 727 C C . LEU A 1 95 ? 10.329 2.690 -1.277 1.00 97.94 95 LEU A C 1
ATOM 729 O O . LEU A 1 95 ? 11.117 3.077 -2.146 1.00 97.94 95 LEU A O 1
ATOM 733 N N . THR A 1 96 ? 9.842 1.443 -1.285 1.00 97.19 96 THR A N 1
ATOM 734 C CA . THR A 1 96 ? 10.170 0.487 -2.356 1.00 97.19 96 THR A CA 1
ATOM 735 C C . THR A 1 96 ? 9.551 0.864 -3.698 1.00 97.19 96 THR A C 1
ATOM 737 O O . THR A 1 96 ? 10.235 0.753 -4.716 1.00 97.19 96 THR A O 1
ATOM 740 N N . TYR A 1 97 ? 8.314 1.367 -3.726 1.00 96.69 97 TYR A N 1
ATOM 741 C CA . TYR A 1 97 ? 7.692 1.852 -4.959 1.00 96.69 97 TYR A CA 1
ATOM 742 C C . TYR A 1 97 ? 8.363 3.132 -5.469 1.00 96.69 97 TYR A C 1
ATOM 744 O O . TYR A 1 97 ? 8.728 3.186 -6.645 1.00 96.69 97 TYR A O 1
ATOM 752 N N . ILE A 1 98 ? 8.707 4.073 -4.586 1.00 97.31 98 ILE A N 1
ATOM 753 C CA . ILE A 1 98 ? 9.507 5.262 -4.914 1.00 97.31 98 ILE A CA 1
ATOM 754 C C . ILE A 1 98 ? 10.845 4.862 -5.537 1.00 97.31 98 ILE A C 1
ATOM 756 O O . ILE A 1 98 ? 11.248 5.450 -6.535 1.00 97.31 98 ILE A O 1
ATOM 760 N N . ARG A 1 99 ? 11.522 3.820 -5.038 1.00 95.75 99 ARG A N 1
ATOM 761 C CA . ARG A 1 99 ? 12.754 3.308 -5.664 1.00 95.75 99 ARG A CA 1
ATOM 762 C C . ARG A 1 99 ? 12.550 2.890 -7.125 1.00 95.75 99 ARG A C 1
ATOM 764 O O . ARG A 1 99 ? 13.477 3.034 -7.922 1.00 95.75 99 ARG A O 1
ATOM 771 N N . ARG A 1 100 ? 11.367 2.375 -7.479 1.00 93.62 100 ARG A N 1
ATOM 772 C CA . ARG A 1 100 ? 11.011 1.975 -8.853 1.00 93.62 100 ARG A CA 1
ATOM 773 C C . ARG A 1 100 ? 10.762 3.184 -9.751 1.00 93.62 100 ARG A C 1
ATOM 775 O O . ARG A 1 100 ? 11.260 3.228 -10.877 1.00 93.62 100 ARG A O 1
ATOM 782 N N . VAL A 1 101 ? 9.993 4.160 -9.264 1.00 95.00 101 VAL A N 1
ATOM 783 C CA . VAL A 1 101 ? 9.532 5.311 -10.064 1.00 95.00 101 VAL A CA 1
ATOM 784 C C . VAL A 1 101 ? 10.470 6.518 -10.016 1.00 95.00 101 VAL A C 1
ATOM 786 O O . VAL A 1 101 ? 10.444 7.356 -10.910 1.00 95.00 101 VAL A O 1
ATOM 789 N N . ASN A 1 102 ? 11.316 6.621 -8.998 1.00 95.44 102 ASN A N 1
ATOM 790 C CA . ASN A 1 102 ? 12.291 7.691 -8.834 1.00 95.44 102 ASN A CA 1
ATOM 791 C C . ASN A 1 102 ? 13.494 7.216 -7.988 1.00 95.44 102 ASN A C 1
ATOM 793 O O . ASN A 1 102 ? 13.611 7.549 -6.804 1.00 95.44 102 ASN A O 1
ATOM 797 N N . PRO A 1 103 ? 14.430 6.452 -8.583 1.00 92.25 103 PRO A N 1
ATOM 798 C CA . PRO A 1 103 ? 15.584 5.915 -7.861 1.00 92.25 103 PRO A CA 1
ATOM 799 C C . PRO A 1 103 ? 16.524 6.999 -7.309 1.00 92.25 103 PRO A C 1
ATOM 801 O O . PRO A 1 103 ? 17.243 6.736 -6.348 1.00 92.25 103 PRO A O 1
ATOM 804 N N . ILE A 1 104 ? 16.508 8.209 -7.882 1.00 94.31 104 ILE A N 1
ATOM 805 C CA . ILE A 1 104 ? 17.313 9.349 -7.415 1.00 94.31 104 ILE A CA 1
ATOM 806 C C . ILE A 1 104 ? 16.766 9.871 -6.079 1.00 94.31 104 ILE A C 1
ATOM 808 O O . ILE A 1 104 ? 17.535 10.119 -5.153 1.00 94.31 104 ILE A O 1
ATOM 812 N N . ALA A 1 105 ? 15.441 9.988 -5.951 1.00 95.56 105 ALA A N 1
ATOM 813 C CA . ALA A 1 105 ? 14.798 10.450 -4.722 1.00 95.56 105 ALA A CA 1
ATOM 814 C C . ALA A 1 105 ? 14.809 9.403 -3.592 1.00 95.56 105 ALA A C 1
ATOM 816 O O . ALA A 1 105 ? 14.619 9.759 -2.432 1.00 95.56 105 ALA A O 1
ATOM 817 N N . PHE A 1 106 ? 15.049 8.124 -3.902 1.00 95.25 106 PHE A N 1
ATOM 818 C CA . PHE A 1 106 ? 14.972 7.031 -2.929 1.00 95.25 106 PHE A CA 1
ATOM 819 C C . PHE A 1 106 ? 15.902 7.209 -1.722 1.00 95.25 106 PHE A C 1
ATOM 821 O O . PHE A 1 106 ? 15.441 7.135 -0.589 1.00 95.25 106 PHE A O 1
ATOM 828 N N . VAL A 1 107 ? 17.201 7.434 -1.944 1.00 96.25 107 VAL A N 1
ATOM 829 C CA . VAL A 1 107 ? 18.182 7.544 -0.848 1.00 96.25 107 VAL A CA 1
ATOM 830 C C . VAL A 1 107 ? 17.884 8.724 0.086 1.00 96.25 107 VAL A C 1
ATOM 832 O O . VAL A 1 107 ? 17.793 8.487 1.291 1.00 96.25 107 VAL A O 1
ATOM 835 N N . PRO A 1 108 ? 17.692 9.970 -0.401 1.00 97.75 108 PRO A N 1
ATOM 836 C CA . PRO A 1 108 ? 17.375 11.079 0.495 1.00 97.75 108 PRO A CA 1
ATOM 837 C C . PRO A 1 108 ? 16.049 10.869 1.236 1.00 97.75 108 PRO A C 1
ATOM 839 O O . PRO A 1 108 ? 15.977 11.174 2.424 1.00 97.75 108 PRO A O 1
ATOM 842 N N . LEU A 1 109 ? 15.027 10.290 0.593 1.00 97.75 109 LEU A N 1
ATOM 843 C CA . LEU A 1 109 ? 13.755 9.992 1.260 1.00 97.75 109 LEU A CA 1
ATOM 844 C C . LEU A 1 109 ? 13.870 8.870 2.291 1.00 97.75 109 LEU A C 1
ATOM 846 O O . LEU A 1 109 ? 13.255 8.969 3.348 1.00 97.75 109 LEU A O 1
ATOM 850 N N . LEU A 1 110 ? 14.678 7.839 2.036 1.00 97.62 110 LEU A N 1
ATOM 851 C CA . LEU A 1 110 ? 14.968 6.795 3.016 1.00 97.62 110 LEU A CA 1
ATOM 852 C C . LEU A 1 110 ? 15.631 7.396 4.259 1.00 97.62 110 LEU A C 1
ATOM 854 O O . LEU A 1 110 ? 15.168 7.155 5.369 1.00 97.62 110 LEU A O 1
ATOM 858 N N . LEU A 1 111 ? 16.676 8.209 4.080 1.00 98.06 111 LEU A N 1
ATOM 859 C CA . LEU A 1 111 ? 17.374 8.854 5.195 1.00 98.06 111 LEU A CA 1
ATOM 860 C C . LEU A 1 111 ? 16.455 9.809 5.966 1.00 98.06 111 LEU A C 1
ATOM 862 O O . LEU A 1 111 ? 16.443 9.773 7.194 1.00 98.06 111 LEU A O 1
ATOM 866 N N . ALA A 1 112 ? 15.649 10.608 5.263 1.00 98.12 112 ALA A N 1
ATOM 867 C CA . ALA A 1 112 ? 14.658 11.480 5.887 1.00 98.12 112 ALA A CA 1
ATOM 868 C C . ALA A 1 112 ? 13.611 10.677 6.670 1.00 98.12 112 ALA A C 1
ATOM 870 O O . ALA A 1 112 ? 13.293 11.028 7.802 1.00 98.12 112 ALA A O 1
ATOM 871 N N . THR A 1 113 ? 13.124 9.565 6.112 1.00 97.75 113 THR A N 1
ATOM 872 C CA . THR A 1 113 ? 12.158 8.684 6.784 1.00 97.75 113 THR A CA 1
ATOM 873 C C . THR A 1 113 ? 12.758 8.077 8.045 1.00 97.75 113 THR A C 1
ATOM 875 O O . THR A 1 113 ? 12.124 8.116 9.092 1.00 97.75 113 THR A O 1
ATOM 878 N N . LEU A 1 114 ? 13.992 7.568 7.987 1.00 97.81 114 LEU A N 1
ATOM 879 C CA . LEU A 1 114 ? 14.684 7.030 9.161 1.00 97.81 114 LEU A CA 1
ATOM 880 C C . LEU A 1 114 ? 14.898 8.103 10.234 1.00 97.81 114 LEU A C 1
ATOM 882 O O . LEU A 1 114 ? 14.645 7.843 11.406 1.00 97.81 114 LEU A O 1
ATOM 886 N N . ALA A 1 115 ? 15.306 9.313 9.844 1.00 98.12 115 ALA A N 1
ATOM 887 C CA . ALA A 1 115 ? 15.454 10.430 10.771 1.00 98.12 115 ALA A CA 1
ATOM 888 C C . ALA A 1 115 ? 14.117 10.796 11.436 1.00 98.12 115 ALA A C 1
ATOM 890 O O . ALA A 1 115 ? 14.060 10.925 12.655 1.00 98.12 115 ALA A O 1
ATOM 891 N N . VAL A 1 116 ? 13.029 10.895 10.662 1.00 97.94 116 VAL A N 1
ATOM 892 C CA . VAL A 1 116 ? 11.683 11.150 11.198 1.00 97.94 116 VAL A CA 1
ATOM 893 C C . VAL A 1 116 ? 11.251 10.027 12.138 1.00 97.94 116 VAL A C 1
ATOM 895 O O . VAL A 1 116 ? 10.788 10.319 13.231 1.00 97.94 116 VAL A O 1
ATOM 898 N N . LEU A 1 117 ? 11.454 8.757 11.782 1.00 96.88 117 LEU A N 1
ATOM 899 C CA . LEU A 1 117 ? 11.118 7.627 12.654 1.00 96.88 117 LEU A CA 1
ATOM 900 C C . LEU A 1 117 ? 11.878 7.680 13.985 1.00 96.88 117 LEU A C 1
ATOM 902 O O . LEU A 1 117 ? 11.274 7.462 15.030 1.00 96.88 117 LEU A O 1
ATOM 906 N N . LEU A 1 118 ? 13.170 8.022 13.971 1.00 97.00 118 LEU A N 1
ATOM 907 C CA . LEU A 1 118 ? 13.945 8.208 15.201 1.00 97.00 118 LEU A CA 1
ATOM 908 C C . LEU A 1 118 ? 13.385 9.348 16.063 1.00 97.00 118 LEU A C 1
ATOM 910 O O . LEU A 1 118 ? 13.279 9.193 17.278 1.00 97.00 118 LEU A O 1
ATOM 914 N N . LEU A 1 119 ? 12.984 10.463 15.445 1.00 97.44 119 LEU A N 1
ATOM 915 C CA . LEU A 1 119 ? 12.344 11.575 16.153 1.00 97.44 119 LEU A CA 1
ATOM 916 C C . LEU A 1 119 ? 10.989 11.172 16.745 1.00 97.44 119 LEU A C 1
ATOM 918 O O . LEU A 1 119 ? 10.704 11.533 17.882 1.00 97.44 119 LEU A O 1
ATOM 922 N N . LEU A 1 120 ? 10.177 10.402 16.015 1.00 96.62 120 LEU A N 1
ATOM 923 C CA . LEU A 1 120 ? 8.887 9.908 16.504 1.00 96.62 120 LEU A CA 1
ATOM 924 C C . LEU A 1 120 ? 9.056 8.947 17.685 1.00 96.62 120 LEU A C 1
ATOM 926 O O . LEU A 1 120 ? 8.327 9.059 18.664 1.00 96.62 120 LEU A O 1
ATOM 930 N N . LEU A 1 121 ? 10.038 8.043 17.630 1.00 95.50 121 LEU A N 1
ATOM 931 C CA . LEU A 1 121 ? 10.343 7.137 18.740 1.00 95.50 121 LEU A CA 1
ATOM 932 C C . LEU A 1 121 ? 10.859 7.893 19.971 1.00 95.50 121 LEU A C 1
ATOM 934 O O . LEU A 1 121 ? 10.476 7.568 21.092 1.00 95.50 121 LEU A O 1
ATOM 938 N N . ALA A 1 122 ? 11.696 8.914 19.774 1.00 96.75 122 ALA A N 1
ATOM 939 C CA . ALA A 1 122 ? 12.151 9.772 20.863 1.00 96.75 122 ALA A CA 1
ATOM 940 C C . ALA A 1 122 ? 10.994 10.578 21.479 1.00 96.75 122 ALA A C 1
ATOM 942 O O . ALA A 1 122 ? 10.916 10.696 22.698 1.00 96.75 122 ALA A O 1
ATOM 943 N N . ALA A 1 123 ? 10.085 11.102 20.653 1.00 96.56 123 ALA A N 1
ATOM 944 C CA . ALA A 1 123 ? 8.904 11.833 21.104 1.00 96.56 123 ALA A CA 1
ATOM 945 C C . ALA A 1 123 ? 7.951 10.937 21.914 1.00 96.56 123 ALA A C 1
ATOM 947 O O . ALA A 1 123 ? 7.537 11.328 23.004 1.00 96.56 123 ALA A O 1
ATOM 948 N N . GLU A 1 124 ? 7.692 9.713 21.440 1.00 95.25 124 GLU A N 1
ATOM 949 C CA . GLU A 1 124 ? 6.906 8.704 22.162 1.00 95.25 124 GLU A CA 1
ATOM 950 C C . GLU A 1 124 ? 7.559 8.351 23.508 1.00 95.25 124 GLU A C 1
ATOM 952 O O . GLU A 1 124 ? 6.894 8.359 24.541 1.00 95.25 124 GLU A O 1
ATOM 957 N N . TRP A 1 125 ? 8.878 8.122 23.530 1.00 96.12 125 TRP A N 1
ATOM 958 C CA . TRP A 1 125 ? 9.624 7.827 24.760 1.00 96.12 125 TRP A CA 1
ATOM 959 C C . TRP A 1 125 ? 9.559 8.963 25.789 1.00 96.12 125 TRP A C 1
ATOM 961 O O . TRP A 1 125 ? 9.504 8.719 26.993 1.00 96.12 125 TRP A O 1
ATOM 971 N N . LEU A 1 126 ? 9.565 10.211 25.320 1.00 97.12 126 LEU A N 1
ATOM 972 C CA . LEU A 1 126 ? 9.443 11.403 26.158 1.00 97.12 126 LEU A CA 1
ATOM 973 C C . LEU A 1 126 ? 7.984 11.770 26.478 1.00 97.12 126 LEU A C 1
ATOM 975 O O . LEU A 1 126 ? 7.763 12.746 27.192 1.00 97.12 126 LEU A O 1
ATOM 979 N N . ALA A 1 127 ? 7.004 11.013 25.970 1.00 95.50 127 ALA A N 1
ATOM 980 C CA . ALA A 1 127 ? 5.572 11.295 26.070 1.00 95.50 127 ALA A CA 1
ATOM 981 C C . ALA A 1 127 ? 5.189 12.707 25.574 1.00 95.50 127 ALA A C 1
ATOM 983 O O . ALA A 1 127 ? 4.347 13.389 26.163 1.00 95.50 127 ALA A O 1
ATOM 984 N N . VAL A 1 128 ? 5.821 13.158 24.486 1.00 95.81 128 VAL A N 1
ATOM 985 C CA . VAL A 1 128 ? 5.574 14.464 23.862 1.00 95.81 128 VAL A CA 1
ATOM 986 C C . VAL A 1 128 ? 4.928 14.279 22.493 1.00 95.81 128 VAL A C 1
ATOM 988 O O . VAL A 1 128 ? 5.435 13.551 21.648 1.00 95.81 128 VAL A O 1
ATOM 991 N N . GLY A 1 129 ? 3.862 15.035 22.233 1.00 93.06 129 GLY A N 1
ATOM 992 C CA . GLY A 1 129 ? 3.217 15.087 20.923 1.00 93.06 129 GLY A CA 1
ATOM 993 C C . GLY A 1 129 ? 2.041 14.116 20.769 1.00 93.06 129 GLY A C 1
ATOM 994 O O . GLY A 1 129 ? 1.533 13.585 21.757 1.00 93.06 129 GLY A O 1
ATOM 995 N N . PRO A 1 130 ? 1.531 13.956 19.536 1.00 94.06 130 PRO A N 1
ATOM 996 C CA . PRO A 1 130 ? 0.405 13.073 19.262 1.00 94.06 130 PRO A CA 1
ATOM 997 C C . PRO A 1 130 ? 0.813 11.592 19.343 1.00 94.06 130 PRO A C 1
ATOM 999 O O . PRO A 1 130 ? 1.990 11.277 19.163 1.00 94.06 130 PRO A O 1
ATOM 1002 N N . PRO A 1 131 ? -0.156 10.672 19.522 1.00 93.94 131 PRO A N 1
ATOM 1003 C CA . PRO A 1 131 ? 0.117 9.237 19.578 1.00 93.94 131 PRO A CA 1
ATOM 1004 C C . PRO A 1 131 ? 0.925 8.742 18.371 1.00 93.94 131 PRO A C 1
ATOM 1006 O O . PRO A 1 131 ? 0.623 9.122 17.232 1.00 93.94 131 PRO A O 1
ATOM 1009 N N . LEU A 1 132 ? 1.888 7.839 18.596 1.00 93.81 132 LEU A N 1
ATOM 1010 C CA . LEU A 1 132 ? 2.742 7.272 17.543 1.00 93.81 132 LEU A CA 1
ATOM 1011 C C . LEU A 1 132 ? 1.957 6.794 16.314 1.00 93.81 132 LEU A C 1
ATOM 1013 O O . LEU A 1 132 ? 2.368 7.053 15.186 1.00 93.81 132 LEU A O 1
ATOM 1017 N N . ILE A 1 133 ? 0.808 6.141 16.511 1.00 93.81 133 ILE A N 1
ATOM 1018 C CA . ILE A 1 133 ? -0.019 5.629 15.410 1.00 93.81 133 ILE A CA 1
ATOM 1019 C C . ILE A 1 133 ? -0.518 6.741 14.473 1.00 93.81 133 ILE A C 1
ATOM 1021 O O . ILE A 1 133 ? -0.495 6.569 13.256 1.00 93.81 133 ILE A O 1
ATOM 1025 N N . LEU A 1 134 ? -0.905 7.902 15.015 1.00 94.44 134 LEU A N 1
ATOM 1026 C CA . LEU A 1 134 ? -1.355 9.045 14.220 1.00 94.44 134 LEU A CA 1
ATOM 1027 C C . LEU A 1 134 ? -0.178 9.674 13.469 1.00 94.44 134 LEU A C 1
ATOM 1029 O O . LEU A 1 134 ? -0.287 9.979 12.284 1.00 94.44 134 LEU A O 1
ATOM 1033 N N . SER A 1 135 ? 0.969 9.804 14.136 1.00 96.00 135 SER A N 1
ATOM 1034 C CA . SER A 1 135 ? 2.205 10.292 13.518 1.00 96.00 135 SER A CA 1
ATOM 1035 C C . SER A 1 135 ? 2.676 9.392 12.370 1.00 96.00 135 SER A C 1
ATOM 1037 O O . SER A 1 135 ? 3.059 9.886 11.308 1.00 96.00 135 SER A O 1
ATOM 1039 N N . LEU A 1 136 ? 2.599 8.069 12.549 1.00 96.88 136 LEU A N 1
ATOM 1040 C CA . LEU A 1 136 ? 2.906 7.090 11.507 1.00 96.88 136 LEU A CA 1
ATOM 1041 C C . LEU A 1 136 ? 1.910 7.160 10.349 1.00 96.88 136 LEU A C 1
ATOM 1043 O O . LEU A 1 136 ? 2.342 7.090 9.204 1.00 96.88 136 LEU A O 1
ATOM 1047 N N . ALA A 1 137 ? 0.615 7.352 10.615 1.00 96.00 137 ALA A N 1
ATOM 1048 C CA . ALA A 1 137 ? -0.390 7.528 9.567 1.00 96.00 137 ALA A CA 1
ATOM 1049 C C . ALA A 1 137 ? -0.122 8.781 8.710 1.00 96.00 137 ALA A C 1
ATOM 1051 O O . ALA A 1 137 ? -0.268 8.737 7.489 1.00 96.00 137 ALA A O 1
ATOM 1052 N N . VAL A 1 138 ? 0.336 9.881 9.321 1.00 97.00 138 VAL A N 1
ATOM 1053 C CA . VAL A 1 138 ? 0.740 11.095 8.589 1.00 97.00 138 VAL A CA 1
ATOM 1054 C C . VAL A 1 138 ? 1.994 10.845 7.751 1.00 97.00 138 VAL A C 1
ATOM 1056 O O . VAL A 1 138 ? 2.011 11.179 6.567 1.00 97.00 138 VAL A O 1
ATOM 1059 N N . LEU A 1 139 ? 3.034 10.234 8.329 1.00 98.00 139 LEU A N 1
ATOM 1060 C CA . LEU A 1 139 ? 4.251 9.878 7.592 1.00 98.00 139 LEU A CA 1
ATOM 1061 C C . LEU A 1 139 ? 3.935 8.956 6.405 1.00 98.00 139 LEU A C 1
ATOM 1063 O O . LEU A 1 139 ? 4.405 9.200 5.294 1.00 98.00 139 LEU A O 1
ATOM 1067 N N . TYR A 1 140 ? 3.103 7.942 6.636 1.00 97.94 140 TYR A N 1
ATOM 1068 C CA . TYR A 1 140 ? 2.582 7.046 5.613 1.00 97.94 140 TYR A CA 1
ATOM 1069 C C . TYR A 1 140 ? 1.901 7.821 4.481 1.00 97.94 140 TYR A C 1
ATOM 1071 O O . TYR A 1 140 ? 2.299 7.681 3.327 1.00 97.94 140 TYR A O 1
ATOM 1079 N N . ALA A 1 141 ? 0.937 8.691 4.800 1.00 98.00 141 ALA A N 1
ATOM 1080 C CA . ALA A 1 141 ? 0.193 9.460 3.805 1.00 98.00 141 ALA A CA 1
ATOM 1081 C C . ALA A 1 141 ? 1.102 10.384 2.972 1.00 98.00 141 ALA A C 1
ATOM 1083 O O . ALA A 1 141 ? 0.903 10.531 1.765 1.00 98.00 141 ALA A O 1
ATOM 1084 N N . LEU A 1 142 ? 2.131 10.978 3.588 1.00 98.38 142 LEU A N 1
ATOM 1085 C CA . LEU A 1 142 ? 3.126 11.793 2.884 1.00 98.38 142 LEU A CA 1
ATOM 1086 C C . LEU A 1 142 ? 3.970 10.952 1.917 1.00 98.38 142 LEU A C 1
ATOM 1088 O O . LEU A 1 142 ? 4.161 11.349 0.766 1.00 98.38 142 LEU A O 1
ATOM 1092 N N . LEU A 1 143 ? 4.453 9.787 2.359 1.00 98.50 143 LEU A N 1
ATOM 1093 C CA . LEU A 1 143 ? 5.208 8.858 1.515 1.00 98.50 143 LEU A CA 1
ATOM 1094 C C . LEU A 1 143 ? 4.359 8.324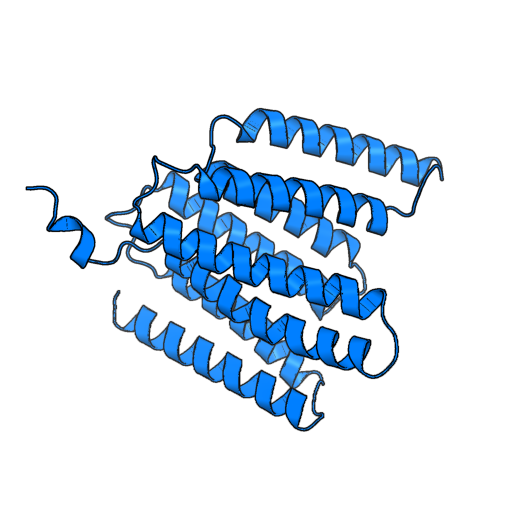 0.359 1.00 98.50 143 LEU A C 1
ATOM 1096 O O . LEU A 1 143 ? 4.821 8.336 -0.781 1.00 98.50 143 LEU A O 1
ATOM 1100 N N . PHE A 1 144 ? 3.115 7.930 0.634 1.00 98.44 144 PHE A N 1
ATOM 1101 C CA . PHE A 1 144 ? 2.141 7.519 -0.374 1.00 98.44 144 PHE A CA 1
ATOM 1102 C C . PHE A 1 144 ? 1.904 8.630 -1.407 1.00 98.44 144 PHE A C 1
ATOM 1104 O O . PHE A 1 144 ? 1.954 8.399 -2.615 1.00 98.44 144 PHE A O 1
ATOM 1111 N N . GLY A 1 145 ? 1.691 9.867 -0.946 1.00 98.25 145 GLY A N 1
ATOM 1112 C CA . GLY A 1 145 ? 1.492 11.020 -1.822 1.00 98.25 145 GLY A CA 1
ATOM 1113 C C . GLY A 1 145 ? 2.692 11.273 -2.737 1.00 98.25 145 GLY A C 1
ATOM 1114 O O . GLY A 1 145 ? 2.521 11.509 -3.934 1.00 98.25 145 GLY A O 1
ATOM 1115 N N . LEU A 1 146 ? 3.914 11.173 -2.207 1.00 98.19 146 LEU A N 1
ATOM 1116 C CA . LEU A 1 146 ? 5.143 11.286 -2.998 1.00 98.19 146 LEU A CA 1
ATOM 1117 C C . LEU A 1 146 ? 5.289 10.148 -4.014 1.00 98.19 146 LEU A C 1
ATOM 1119 O O . LEU A 1 146 ? 5.643 10.412 -5.163 1.00 98.19 146 LEU A O 1
ATOM 1123 N N . ASP A 1 147 ? 4.994 8.911 -3.617 1.00 98.00 147 ASP A N 1
ATOM 1124 C CA . ASP A 1 147 ? 4.988 7.741 -4.499 1.00 98.00 147 ASP A CA 1
ATOM 1125 C C . ASP A 1 147 ? 4.044 7.950 -5.691 1.00 98.00 147 ASP A C 1
ATOM 1127 O O . ASP A 1 147 ? 4.467 7.866 -6.847 1.00 98.00 147 ASP A O 1
ATOM 1131 N N . LEU A 1 148 ? 2.803 8.373 -5.432 1.00 97.88 148 LEU A N 1
ATOM 1132 C CA . LEU A 1 148 ? 1.827 8.689 -6.476 1.00 97.88 148 LEU A CA 1
ATOM 1133 C C . LEU A 1 148 ? 2.312 9.816 -7.405 1.00 97.88 148 LEU A C 1
ATOM 1135 O O . LEU A 1 148 ? 2.230 9.694 -8.630 1.00 97.88 148 LEU A O 1
ATOM 1139 N N . LEU A 1 149 ? 2.864 10.901 -6.851 1.00 97.94 149 LEU A N 1
ATOM 1140 C CA . LEU A 1 149 ? 3.398 12.020 -7.638 1.00 97.94 149 LEU A CA 1
ATOM 1141 C C . LEU A 1 149 ? 4.581 11.607 -8.521 1.00 97.94 149 LEU A C 1
ATOM 1143 O O . LEU A 1 149 ? 4.691 12.066 -9.662 1.00 97.94 149 LEU A O 1
ATOM 1147 N N . PHE A 1 150 ? 5.471 10.752 -8.021 1.00 97.69 150 PHE A N 1
ATOM 1148 C CA . PHE A 1 150 ? 6.576 10.231 -8.818 1.00 97.69 150 PHE A CA 1
ATOM 1149 C C . PHE A 1 150 ? 6.100 9.228 -9.864 1.00 97.69 150 PHE A C 1
ATOM 1151 O O . PHE A 1 150 ? 6.562 9.296 -11.001 1.00 97.69 150 PHE A O 1
ATOM 1158 N N . ALA A 1 151 ? 5.131 8.370 -9.543 1.00 95.94 151 ALA A N 1
ATOM 1159 C CA . ALA A 1 151 ? 4.529 7.449 -10.500 1.00 95.94 151 ALA A CA 1
ATOM 1160 C C . ALA A 1 151 ? 3.884 8.191 -11.684 1.00 95.94 151 ALA A C 1
ATOM 1162 O O . ALA A 1 151 ? 4.031 7.761 -12.831 1.00 95.94 151 ALA A O 1
ATOM 1163 N N . LEU A 1 152 ? 3.254 9.350 -11.447 1.00 95.88 152 LEU A N 1
ATOM 1164 C CA . LEU A 1 152 ? 2.699 10.206 -12.508 1.00 95.88 152 LEU A CA 1
ATOM 1165 C C . LEU A 1 152 ? 3.779 10.739 -13.462 1.00 95.88 152 LEU A C 1
ATOM 1167 O O . LEU A 1 152 ? 3.516 10.942 -14.646 1.00 95.88 152 LEU A O 1
ATOM 1171 N N . ARG A 1 153 ? 5.004 10.939 -12.965 1.00 94.31 153 ARG A N 1
ATOM 1172 C CA . ARG A 1 153 ? 6.136 11.517 -13.710 1.00 94.31 153 ARG A CA 1
ATOM 1173 C C . ARG A 1 153 ? 7.175 10.484 -14.164 1.00 94.31 153 ARG A C 1
ATOM 1175 O O . ARG A 1 153 ? 8.213 10.870 -14.696 1.00 94.31 153 ARG A O 1
ATOM 1182 N N . ALA A 1 154 ? 6.911 9.191 -13.974 1.00 90.75 154 ALA A N 1
ATOM 1183 C CA . ALA A 1 154 ? 7.839 8.088 -14.234 1.00 90.75 154 ALA A CA 1
ATOM 1184 C C . ALA A 1 154 ? 8.038 7.795 -15.737 1.00 90.75 154 ALA A C 1
ATOM 1186 O O . ALA A 1 154 ? 7.673 6.731 -16.236 1.00 90.75 154 ALA A O 1
ATOM 1187 N N . ALA A 1 155 ? 8.640 8.736 -16.467 1.00 85.81 155 ALA A N 1
ATOM 1188 C CA . ALA A 1 155 ? 8.828 8.662 -17.918 1.00 85.81 155 ALA A CA 1
ATOM 1189 C C . ALA A 1 155 ? 9.791 7.548 -18.380 1.00 85.81 155 ALA A C 1
ATOM 1191 O O . ALA A 1 155 ? 9.785 7.176 -19.553 1.00 85.81 155 ALA A O 1
ATOM 1192 N N . HIS A 1 156 ? 10.621 7.003 -17.483 1.00 86.31 156 HIS A N 1
ATOM 1193 C CA . HIS A 1 156 ? 11.512 5.871 -17.773 1.00 86.31 156 HIS A CA 1
ATOM 1194 C C . HIS A 1 156 ? 10.782 4.523 -17.794 1.00 86.31 156 HIS A C 1
ATOM 1196 O O . HIS A 1 156 ? 11.321 3.548 -18.323 1.00 86.31 156 HIS A O 1
ATOM 1202 N N . LEU A 1 157 ? 9.576 4.440 -17.222 1.00 86.50 157 LEU A N 1
ATOM 1203 C CA . LEU A 1 157 ? 8.763 3.232 -17.279 1.00 86.50 157 LEU A CA 1
ATOM 1204 C C . LEU A 1 157 ? 8.032 3.141 -18.627 1.00 86.50 157 LEU A C 1
ATOM 1206 O O . LEU A 1 157 ? 7.576 4.151 -19.162 1.00 86.50 157 LEU A O 1
ATOM 1210 N N . PRO A 1 158 ? 7.848 1.929 -19.183 1.00 88.69 158 PRO A N 1
ATOM 1211 C CA . PRO A 1 158 ? 6.952 1.744 -20.318 1.00 88.69 158 PRO A CA 1
ATOM 1212 C C . PRO A 1 158 ? 5.547 2.274 -19.996 1.00 88.69 158 PRO A C 1
ATOM 1214 O O . PRO A 1 158 ? 5.014 2.004 -18.922 1.00 88.69 158 PRO A O 1
ATOM 1217 N N . GLN A 1 159 ? 4.905 2.962 -20.943 1.00 89.81 159 GLN A N 1
ATOM 1218 C CA . GLN A 1 159 ? 3.594 3.593 -20.727 1.00 89.81 159 GLN A CA 1
ATOM 1219 C C . GLN A 1 159 ? 2.499 2.599 -20.289 1.00 89.81 159 GLN A C 1
ATOM 1221 O O . GLN A 1 159 ? 1.576 2.958 -19.562 1.00 89.81 159 GLN A O 1
ATOM 1226 N N . SER A 1 160 ? 2.562 1.339 -20.731 1.00 89.06 160 SER A N 1
ATOM 1227 C CA . SER A 1 160 ? 1.658 0.280 -20.256 1.00 89.06 160 SER A CA 1
ATOM 1228 C C . SER A 1 160 ? 1.885 -0.042 -18.776 1.00 89.06 160 SER A C 1
ATOM 1230 O O . SER A 1 160 ? 0.930 -0.049 -18.006 1.00 89.06 160 SER A O 1
ATOM 1232 N N . THR A 1 161 ? 3.142 -0.230 -18.369 1.00 90.75 161 THR A N 1
ATOM 1233 C CA . THR A 1 161 ? 3.543 -0.438 -16.970 1.00 90.75 161 THR A CA 1
ATOM 1234 C C . THR A 1 161 ? 3.146 0.744 -16.091 1.00 90.75 161 THR A C 1
ATOM 1236 O O . THR A 1 161 ? 2.537 0.539 -15.045 1.00 90.75 161 THR A O 1
ATOM 1239 N N . GLN A 1 162 ? 3.427 1.973 -16.530 1.00 92.81 162 GLN A N 1
ATOM 1240 C CA . GLN A 1 162 ? 3.091 3.182 -15.779 1.00 92.81 162 GLN A CA 1
ATOM 1241 C C . GLN A 1 162 ? 1.576 3.312 -15.562 1.00 92.81 162 GLN A C 1
ATOM 1243 O O . GLN A 1 162 ? 1.145 3.596 -14.451 1.00 92.81 162 GLN A O 1
ATOM 1248 N N . ARG A 1 163 ? 0.756 3.051 -16.591 1.00 94.56 163 ARG A N 1
ATOM 1249 C CA . ARG A 1 163 ? -0.713 3.095 -16.474 1.00 94.56 163 ARG A CA 1
ATOM 1250 C C . ARG A 1 163 ? -1.256 2.065 -15.489 1.00 94.56 163 ARG A C 1
ATOM 1252 O O . ARG A 1 163 ? -2.120 2.402 -14.690 1.00 94.56 163 ARG A O 1
ATOM 1259 N N . VAL A 1 164 ? -0.750 0.832 -15.533 1.00 95.38 164 VAL A N 1
ATOM 1260 C CA . VAL A 1 164 ? -1.171 -0.234 -14.610 1.00 95.38 164 VAL A CA 1
ATOM 1261 C C . VAL A 1 164 ? -0.736 0.078 -13.176 1.00 95.38 164 VAL A C 1
ATOM 1263 O O . VAL A 1 164 ? -1.538 -0.065 -12.259 1.00 95.38 164 VAL A O 1
ATOM 1266 N N . LEU A 1 165 ? 0.493 0.573 -12.989 1.00 95.69 165 LEU A N 1
ATOM 1267 C CA . LEU A 1 165 ? 0.989 1.039 -11.693 1.00 95.69 165 LEU A CA 1
ATOM 1268 C C . LEU A 1 165 ? 0.107 2.158 -11.126 1.00 95.69 165 LEU A C 1
ATOM 1270 O O . LEU A 1 165 ? -0.343 2.059 -9.991 1.00 95.69 165 LEU A O 1
ATOM 1274 N N . LEU A 1 166 ? -0.171 3.192 -11.923 1.00 97.56 166 LEU A N 1
ATOM 1275 C CA . LEU A 1 166 ? -1.010 4.319 -11.517 1.00 97.56 166 LEU A CA 1
ATOM 1276 C C . LEU A 1 166 ? -2.437 3.891 -11.195 1.00 97.56 166 LEU A C 1
ATOM 1278 O O . LEU A 1 166 ? -2.987 4.348 -10.202 1.00 97.56 166 LEU A O 1
ATOM 1282 N N . ALA A 1 167 ? -3.029 3.003 -11.995 1.00 98.19 167 ALA A N 1
ATOM 1283 C CA . ALA A 1 167 ? -4.349 2.461 -11.698 1.00 98.19 167 ALA A CA 1
ATOM 1284 C C . ALA A 1 167 ? -4.351 1.717 -10.351 1.00 98.19 167 ALA A C 1
ATOM 1286 O O . ALA A 1 167 ? -5.250 1.937 -9.546 1.00 98.19 167 ALA A O 1
ATOM 1287 N N . GLY A 1 168 ? -3.314 0.917 -10.069 1.00 98.25 168 GLY A N 1
ATOM 1288 C CA . GLY A 1 168 ? -3.119 0.290 -8.760 1.00 98.25 168 GLY A CA 1
ATOM 1289 C C . GLY A 1 168 ? -3.029 1.317 -7.631 1.00 98.25 168 GLY A C 1
ATOM 1290 O O . GLY A 1 168 ? -3.827 1.271 -6.703 1.00 98.25 168 GLY A O 1
ATOM 1291 N N . LEU A 1 169 ? -2.136 2.304 -7.745 1.00 98.31 169 LEU A N 1
ATOM 1292 C CA . LEU A 1 169 ? -1.968 3.351 -6.730 1.00 98.31 169 LEU A CA 1
ATOM 1293 C C . LEU A 1 169 ? -3.240 4.187 -6.518 1.00 98.31 169 LEU A C 1
ATOM 1295 O O . LEU A 1 169 ? -3.560 4.522 -5.387 1.00 98.31 169 LEU A O 1
ATOM 1299 N N . VAL A 1 170 ? -4.012 4.493 -7.562 1.00 98.56 170 VAL A N 1
ATOM 1300 C CA . VAL A 1 170 ? -5.290 5.211 -7.414 1.00 98.56 170 VAL A CA 1
ATOM 1301 C C . VAL A 1 170 ? -6.307 4.369 -6.646 1.00 98.56 170 VAL A C 1
ATOM 1303 O O . VAL A 1 170 ? -6.953 4.886 -5.739 1.00 98.56 170 VAL A O 1
ATOM 1306 N N . LEU A 1 171 ? -6.436 3.074 -6.954 1.00 98.62 171 LEU A N 1
ATOM 1307 C CA . LEU A 1 171 ? -7.306 2.186 -6.178 1.00 98.62 171 LEU A CA 1
ATOM 1308 C C . LEU A 1 171 ? -6.818 2.043 -4.729 1.00 98.62 171 LEU A C 1
ATOM 1310 O O . LEU A 1 171 ? -7.637 2.013 -3.815 1.00 98.62 171 LEU A O 1
ATOM 1314 N N . PHE A 1 172 ? -5.503 2.033 -4.497 1.00 98.44 172 PHE A N 1
ATOM 1315 C CA . PHE A 1 172 ? -4.945 2.078 -3.144 1.00 98.44 172 PHE A CA 1
ATOM 1316 C C . PHE A 1 172 ? -5.376 3.365 -2.420 1.00 98.44 172 PHE A C 1
ATOM 1318 O O . PHE A 1 172 ? -5.941 3.295 -1.335 1.00 98.44 172 PHE A O 1
ATOM 1325 N N . ALA A 1 173 ? -5.240 4.532 -3.052 1.00 98.38 173 ALA A N 1
ATOM 1326 C CA . ALA A 1 173 ? -5.658 5.803 -2.458 1.00 98.38 173 ALA A CA 1
ATOM 1327 C C . ALA A 1 173 ? -7.153 5.811 -2.094 1.00 98.38 173 ALA A C 1
ATOM 1329 O O . ALA A 1 173 ? -7.543 6.327 -1.048 1.00 98.38 173 ALA A O 1
ATOM 1330 N N . LEU A 1 174 ? -7.999 5.218 -2.945 1.00 98.38 174 LEU A N 1
ATOM 1331 C CA . LEU A 1 174 ? -9.426 5.065 -2.661 1.00 98.38 174 LEU A CA 1
ATOM 1332 C C . LEU A 1 174 ? -9.671 4.125 -1.475 1.00 98.38 174 LEU A C 1
ATOM 1334 O O . LEU A 1 174 ? -10.530 4.421 -0.648 1.00 98.38 174 LEU A O 1
ATOM 1338 N N . CYS A 1 175 ? -8.920 3.028 -1.356 1.00 97.94 175 CYS A N 1
ATOM 1339 C CA . CYS A 1 175 ? -8.952 2.168 -0.172 1.00 97.94 175 CYS A CA 1
ATOM 1340 C C . CYS A 1 175 ? -8.613 2.965 1.097 1.00 97.94 175 CYS A C 1
ATOM 1342 O O . CYS A 1 175 ? -9.402 2.961 2.040 1.00 97.94 175 CYS A O 1
ATOM 1344 N N . ASP A 1 176 ? -7.509 3.709 1.104 1.00 97.12 176 ASP A N 1
ATOM 1345 C CA . ASP A 1 176 ? -7.073 4.472 2.279 1.00 97.12 176 ASP A CA 1
ATOM 1346 C C . ASP A 1 176 ? -8.037 5.588 2.659 1.00 97.12 176 ASP A C 1
ATOM 1348 O O . ASP A 1 176 ? -8.277 5.829 3.842 1.00 97.12 176 ASP A O 1
ATOM 1352 N N . LEU A 1 177 ? -8.641 6.251 1.670 1.00 97.50 177 LEU A N 1
ATOM 1353 C CA . LEU A 1 177 ? -9.682 7.236 1.935 1.00 97.50 177 LEU A CA 1
ATOM 1354 C C . LEU A 1 177 ? -10.872 6.585 2.650 1.00 97.50 177 LEU A C 1
ATOM 1356 O O . LEU A 1 177 ? -11.412 7.164 3.589 1.00 97.50 177 LEU A O 1
ATOM 1360 N N . ASN A 1 178 ? -11.247 5.365 2.259 1.00 98.12 178 ASN A N 1
ATOM 1361 C CA . ASN A 1 178 ? -12.289 4.609 2.948 1.00 98.12 178 ASN A CA 1
ATOM 1362 C C . ASN A 1 178 ? -11.857 4.164 4.353 1.00 98.12 178 ASN A C 1
ATOM 1364 O O . ASN A 1 178 ? -12.682 4.224 5.259 1.00 98.12 178 ASN A O 1
ATOM 1368 N N . VAL A 1 179 ? -10.584 3.813 4.575 1.00 96.06 179 VAL A N 1
ATOM 1369 C CA . VAL A 1 179 ? -10.042 3.558 5.926 1.00 96.06 179 VAL A CA 1
ATOM 1370 C C . VAL A 1 179 ? -10.139 4.813 6.796 1.00 96.06 179 VAL A C 1
ATOM 1372 O O . VAL A 1 179 ? -10.574 4.742 7.943 1.00 96.06 179 VAL A O 1
ATOM 1375 N N . ALA A 1 180 ? -9.769 5.983 6.272 1.00 95.50 180 ALA A N 1
ATOM 1376 C CA . ALA A 1 180 ? -9.874 7.236 7.013 1.00 95.50 180 ALA A CA 1
ATOM 1377 C C . ALA A 1 180 ? -11.340 7.565 7.341 1.00 95.50 180 ALA A C 1
ATOM 1379 O O . ALA A 1 180 ? -11.678 7.841 8.491 1.00 95.50 180 ALA A O 1
ATOM 1380 N N . VAL A 1 181 ? -12.238 7.469 6.356 1.00 97.25 181 VAL A N 1
ATOM 1381 C CA . VAL A 1 181 ? -13.673 7.725 6.552 1.00 97.25 181 VAL A CA 1
ATOM 1382 C C . VAL A 1 181 ? -14.295 6.717 7.522 1.00 97.25 181 VAL A C 1
ATOM 1384 O O . VAL A 1 181 ? -15.089 7.126 8.362 1.00 97.25 181 VAL A O 1
ATOM 1387 N N . SER A 1 182 ? -13.917 5.435 7.494 1.00 96.12 182 SER A N 1
ATOM 1388 C CA . SER A 1 182 ? -14.460 4.425 8.416 1.00 96.12 182 SER A CA 1
ATOM 1389 C C . SER A 1 182 ? -14.077 4.656 9.882 1.00 96.12 182 SER A C 1
ATOM 1391 O O . SER A 1 182 ? -14.719 4.099 10.772 1.00 96.12 182 SER A O 1
ATOM 1393 N N . HIS A 1 183 ? -13.036 5.450 10.141 1.00 92.81 183 HIS A N 1
ATOM 1394 C CA . HIS A 1 183 ? -12.621 5.840 11.491 1.00 92.81 183 HIS A CA 1
ATOM 1395 C C . HIS A 1 183 ? -13.146 7.221 11.907 1.00 92.81 183 HIS A C 1
ATOM 1397 O O . HIS A 1 183 ? -13.276 7.480 13.101 1.00 92.81 183 HIS A O 1
ATOM 1403 N N . LEU A 1 184 ? -13.437 8.108 10.950 1.00 94.19 184 LEU A N 1
ATOM 1404 C CA . LEU A 1 184 ? -13.865 9.488 11.217 1.00 94.19 184 LEU A CA 1
ATOM 1405 C C . LEU A 1 184 ? -15.386 9.690 11.138 1.00 94.19 184 LEU A C 1
ATOM 1407 O O . LEU A 1 184 ? -15.919 10.591 11.784 1.00 94.19 184 LEU A O 1
ATOM 1411 N N . ALA A 1 185 ? -16.086 8.896 10.328 1.00 96.19 185 ALA A N 1
ATOM 1412 C CA . ALA A 1 185 ? -17.531 8.978 10.148 1.00 96.19 185 ALA A CA 1
ATOM 1413 C C . ALA A 1 185 ? -18.287 8.067 11.124 1.00 96.19 185 ALA A C 1
ATOM 1415 O O . ALA A 1 185 ? -17.721 7.164 11.734 1.00 96.19 185 ALA A O 1
ATOM 1416 N N . THR A 1 186 ? -19.601 8.274 11.224 1.00 95.06 186 THR A N 1
ATOM 1417 C CA . THR A 1 186 ? -20.510 7.459 12.042 1.00 95.06 186 THR A CA 1
ATOM 1418 C C . THR A 1 186 ? -21.712 6.971 11.226 1.00 95.06 186 THR A C 1
ATOM 1420 O O . THR A 1 186 ? -22.025 7.495 10.152 1.00 95.06 186 THR A O 1
ATOM 1423 N N . GLY A 1 187 ? -22.391 5.932 11.721 1.00 95.00 187 GLY A N 1
ATOM 1424 C CA . GLY A 1 187 ? -23.627 5.413 11.129 1.00 95.00 187 GLY A CA 1
ATOM 1425 C C . GLY A 1 187 ? -23.433 4.798 9.737 1.00 95.00 187 GLY A C 1
ATOM 1426 O O . GLY A 1 187 ? -22.473 4.070 9.490 1.00 95.00 187 GLY A O 1
ATOM 1427 N N . ALA A 1 188 ? -24.356 5.089 8.815 1.00 94.56 188 ALA A N 1
ATOM 1428 C CA . ALA A 1 188 ? -24.377 4.476 7.484 1.00 94.56 188 ALA A CA 1
ATOM 1429 C C . ALA A 1 188 ? -23.124 4.790 6.646 1.00 94.56 188 ALA A C 1
ATOM 1431 O O . ALA A 1 188 ? -22.656 3.932 5.901 1.00 94.56 188 ALA A O 1
ATOM 1432 N N . LEU A 1 189 ? -22.553 5.994 6.788 1.00 94.94 189 LEU A N 1
ATOM 1433 C CA . LEU A 1 189 ? -21.345 6.383 6.055 1.00 94.94 189 LEU A CA 1
ATOM 1434 C C . LEU A 1 189 ? -20.123 5.582 6.519 1.00 94.94 189 LEU A C 1
ATOM 1436 O O . LEU A 1 189 ? -19.339 5.130 5.689 1.00 94.94 189 LEU A O 1
ATOM 1440 N N . GLN A 1 190 ? -20.000 5.357 7.829 1.00 96.12 190 GLN A N 1
ATOM 1441 C CA . GLN A 1 190 ? -18.948 4.518 8.399 1.00 96.12 190 GLN A CA 1
ATOM 1442 C C . GLN A 1 190 ? -19.033 3.087 7.856 1.00 96.12 190 GLN A C 1
ATOM 1444 O O . GLN A 1 190 ? -18.040 2.536 7.393 1.00 96.12 190 GLN A O 1
ATOM 1449 N N . GLN A 1 191 ? -20.235 2.504 7.864 1.00 91.81 191 GLN A N 1
ATOM 1450 C CA . GLN A 1 191 ? -20.464 1.138 7.393 1.00 91.81 191 GLN A CA 1
ATOM 1451 C C . GLN A 1 191 ? -20.206 0.989 5.886 1.00 91.81 191 GLN A C 1
ATOM 1453 O O . GLN A 1 191 ? -19.592 0.007 5.454 1.00 91.81 191 GLN A O 1
ATOM 1458 N N . ALA A 1 192 ? -20.631 1.974 5.089 1.00 92.69 192 ALA A N 1
ATOM 1459 C CA . ALA A 1 192 ? -20.354 2.016 3.659 1.00 92.69 192 ALA A CA 1
ATOM 1460 C C . ALA A 1 192 ? -18.845 2.102 3.385 1.00 92.69 192 ALA A C 1
ATOM 1462 O O . ALA A 1 192 ? -18.324 1.303 2.609 1.00 92.69 192 ALA A O 1
ATOM 1463 N N . ALA A 1 193 ? -18.132 3.005 4.067 1.00 96.12 193 ALA A N 1
ATOM 1464 C CA . ALA A 1 193 ? -16.688 3.157 3.920 1.00 96.12 193 ALA A CA 1
ATOM 1465 C C . ALA A 1 193 ? -15.942 1.872 4.304 1.00 96.12 193 ALA A C 1
ATOM 1467 O O . ALA A 1 193 ? -15.147 1.377 3.509 1.00 96.12 193 ALA A O 1
ATOM 1468 N N . SER A 1 194 ? -16.271 1.256 5.446 1.00 93.12 194 SER A N 1
ATOM 1469 C CA . SER A 1 194 ? -15.679 -0.022 5.869 1.00 93.12 194 SER A CA 1
ATOM 1470 C C . SER A 1 194 ? -15.825 -1.123 4.815 1.00 93.12 194 SER A C 1
ATOM 1472 O O . SER A 1 194 ? -14.892 -1.891 4.589 1.00 93.12 194 SER A O 1
ATOM 1474 N N . SER A 1 195 ? -16.978 -1.179 4.142 1.00 91.50 195 SER A N 1
ATOM 1475 C CA . SER A 1 195 ? -17.245 -2.162 3.084 1.00 91.50 195 SER A CA 1
ATOM 1476 C C . SER A 1 195 ? -16.427 -1.880 1.817 1.00 91.50 195 SER A C 1
ATOM 1478 O O . SER A 1 195 ? -15.969 -2.798 1.140 1.00 91.50 195 SER A O 1
ATOM 1480 N N . LEU A 1 196 ? -16.200 -0.602 1.500 1.00 95.38 196 LEU A N 1
ATOM 1481 C CA . LEU A 1 196 ? -15.481 -0.174 0.300 1.00 95.38 196 LEU A CA 1
ATOM 1482 C C . LEU A 1 196 ? -13.959 -0.351 0.389 1.00 95.38 196 LEU A C 1
ATOM 1484 O O . LEU A 1 196 ? -13.316 -0.438 -0.658 1.00 95.38 196 LEU A O 1
ATOM 1488 N N . ILE A 1 197 ? -13.381 -0.463 1.593 1.00 96.94 197 ILE A N 1
ATOM 1489 C CA . ILE A 1 197 ? -11.936 -0.692 1.799 1.00 96.94 197 ILE A CA 1
ATOM 1490 C C . ILE A 1 197 ? -11.453 -1.848 0.915 1.00 96.94 197 ILE A C 1
ATOM 1492 O O . ILE A 1 197 ? -10.608 -1.668 0.040 1.00 96.94 197 ILE A O 1
ATOM 1496 N N . TRP A 1 198 ? -12.041 -3.034 1.082 1.00 96.25 198 TRP A N 1
ATOM 1497 C CA . TRP A 1 198 ? -11.575 -4.240 0.396 1.00 96.25 198 TRP A CA 1
ATOM 1498 C C . TRP A 1 198 ? -12.031 -4.351 -1.061 1.00 96.25 198 TRP A C 1
ATOM 1500 O O . TRP A 1 198 ? -11.373 -5.042 -1.846 1.00 96.25 198 TRP A O 1
ATOM 1510 N N . ILE A 1 199 ? -13.090 -3.624 -1.437 1.00 96.56 199 ILE A N 1
ATOM 1511 C CA . ILE A 1 199 ? -13.514 -3.454 -2.834 1.00 96.56 199 ILE A CA 1
ATOM 1512 C C . ILE A 1 199 ? -12.404 -2.777 -3.641 1.00 96.56 199 ILE A C 1
ATOM 1514 O O . ILE A 1 199 ? -12.127 -3.184 -4.766 1.00 96.56 199 ILE A O 1
ATOM 1518 N N . PHE A 1 200 ? -11.729 -1.778 -3.071 1.00 98.19 200 PHE A N 1
ATOM 1519 C CA . PHE A 1 200 ? -10.620 -1.103 -3.747 1.00 98.19 200 PHE A CA 1
ATOM 1520 C C . PHE A 1 200 ? -9.264 -1.770 -3.492 1.00 98.19 200 PHE A C 1
ATOM 1522 O O . PHE A 1 200 ? -8.411 -1.797 -4.384 1.00 98.19 200 PHE A O 1
ATOM 1529 N N . TYR A 1 201 ? -9.067 -2.351 -2.307 1.00 98.31 201 TYR A N 1
ATOM 1530 C CA . TYR A 1 201 ? -7.766 -2.858 -1.882 1.00 98.31 201 TYR A CA 1
ATOM 1531 C C . TYR A 1 201 ? -7.257 -4.042 -2.710 1.00 98.31 201 TYR A C 1
ATOM 1533 O O . TYR A 1 201 ? -6.164 -3.973 -3.268 1.00 98.31 201 TYR A O 1
ATOM 1541 N N . LEU A 1 202 ? -8.019 -5.136 -2.837 1.00 97.94 202 LEU A N 1
ATOM 1542 C CA . LEU A 1 202 ? -7.487 -6.312 -3.536 1.00 97.94 202 LEU A CA 1
ATOM 1543 C C . LEU A 1 202 ? -7.263 -6.057 -5.043 1.00 97.94 202 LEU A C 1
ATOM 1545 O O . LEU A 1 202 ? -6.213 -6.461 -5.554 1.00 97.94 202 LEU A O 1
ATOM 1549 N N . PRO A 1 203 ? -8.158 -5.348 -5.763 1.00 98.31 203 PRO A N 1
ATOM 1550 C CA . PRO A 1 203 ? -7.880 -4.928 -7.134 1.00 98.31 203 PRO A CA 1
ATOM 1551 C C . PRO A 1 203 ? -6.636 -4.040 -7.256 1.00 98.31 203 PRO A C 1
ATOM 1553 O O . PRO A 1 203 ? -5.866 -4.224 -8.199 1.00 98.31 203 PRO A O 1
ATOM 1556 N N . SER A 1 204 ? -6.389 -3.140 -6.293 1.00 98.44 204 SER A N 1
ATOM 1557 C CA . SER A 1 204 ? -5.137 -2.376 -6.216 1.00 98.44 204 S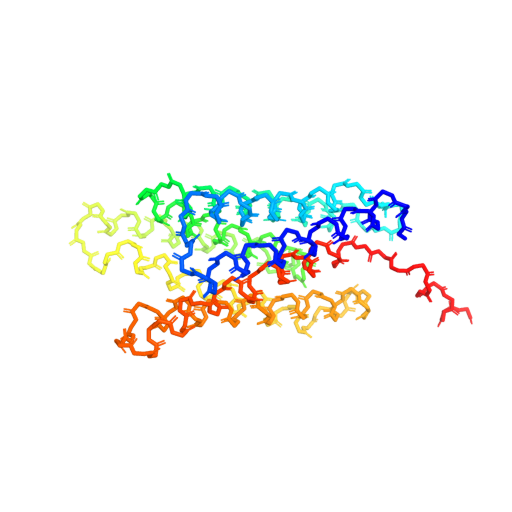ER A CA 1
ATOM 1558 C C . SER A 1 204 ? -3.921 -3.304 -6.184 1.00 98.44 204 SER A C 1
ATOM 1560 O O . SER A 1 204 ? -3.066 -3.221 -7.068 1.00 98.44 204 SER A O 1
ATOM 1562 N N . GLN A 1 205 ? -3.879 -4.257 -5.245 1.00 98.31 205 GLN A N 1
ATOM 1563 C CA . GLN A 1 205 ? -2.750 -5.187 -5.116 1.00 98.31 205 GLN A CA 1
ATOM 1564 C C . GLN A 1 205 ? -2.547 -6.039 -6.376 1.00 98.31 205 GLN A C 1
ATOM 1566 O O . GLN A 1 205 ? -1.412 -6.268 -6.801 1.00 98.31 205 GLN A O 1
ATOM 1571 N N . GLY A 1 206 ? -3.639 -6.455 -7.023 1.00 97.50 206 GLY A N 1
ATOM 1572 C CA . GLY A 1 206 ? -3.593 -7.156 -8.305 1.00 97.50 206 GLY A CA 1
ATOM 1573 C C . GLY A 1 206 ? -2.951 -6.313 -9.410 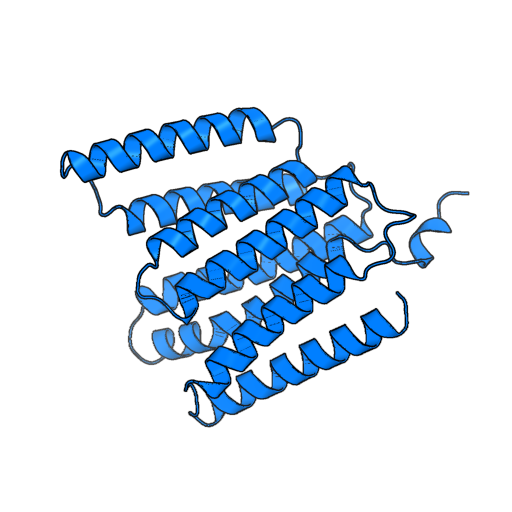1.00 97.50 206 GLY A C 1
ATOM 1574 O O . GLY A 1 206 ? -2.050 -6.783 -10.105 1.00 97.50 206 GLY A O 1
ATOM 1575 N N . LEU A 1 207 ? -3.352 -5.047 -9.552 1.00 97.31 207 LEU A N 1
ATOM 1576 C CA . LEU A 1 207 ? -2.762 -4.127 -10.530 1.00 97.31 207 LEU A CA 1
ATOM 1577 C C . LEU A 1 207 ? -1.292 -3.823 -10.217 1.00 97.31 207 LEU A C 1
ATOM 1579 O O . LEU A 1 207 ? -0.461 -3.829 -11.126 1.00 97.31 207 LEU A O 1
ATOM 1583 N N . LEU A 1 208 ? -0.932 -3.626 -8.948 1.00 96.88 208 LEU A N 1
ATOM 1584 C CA . LEU A 1 208 ? 0.459 -3.418 -8.544 1.00 96.88 208 LEU A CA 1
ATOM 1585 C C . LEU A 1 208 ? 1.333 -4.629 -8.893 1.00 96.88 208 LEU A C 1
ATOM 1587 O O . LEU A 1 208 ? 2.407 -4.446 -9.473 1.00 96.88 208 LEU A O 1
ATOM 1591 N N . ALA A 1 209 ? 0.851 -5.854 -8.662 1.00 95.69 209 ALA A N 1
ATOM 1592 C CA . ALA A 1 209 ? 1.528 -7.077 -9.093 1.00 95.69 209 ALA A CA 1
ATOM 1593 C C . ALA A 1 209 ? 1.684 -7.150 -10.621 1.00 95.69 209 ALA A C 1
ATOM 1595 O O . ALA A 1 209 ? 2.773 -7.432 -11.128 1.00 95.69 209 ALA A O 1
ATOM 1596 N N . LEU A 1 210 ? 0.628 -6.816 -11.368 1.00 93.38 210 LEU A N 1
ATOM 1597 C CA . LEU A 1 210 ? 0.645 -6.788 -12.833 1.00 93.38 210 LEU A CA 1
ATOM 1598 C C . LEU A 1 210 ? 1.564 -5.700 -13.410 1.00 93.38 210 LEU A C 1
ATOM 1600 O O . LEU A 1 210 ? 2.060 -5.859 -14.526 1.00 93.38 210 LEU A O 1
ATOM 1604 N N . SER A 1 211 ? 1.840 -4.622 -12.667 1.00 93.00 211 SER A N 1
ATOM 1605 C CA . SER A 1 211 ? 2.733 -3.543 -13.116 1.00 93.00 211 SER A CA 1
ATOM 1606 C C . SER A 1 211 ? 4.153 -4.036 -13.420 1.00 93.00 211 SER A C 1
ATOM 1608 O O . SER A 1 211 ? 4.834 -3.473 -14.276 1.00 93.00 211 SER A O 1
ATOM 1610 N N . GLY A 1 212 ? 4.597 -5.113 -12.767 1.00 87.56 212 GLY A N 1
ATOM 1611 C CA . GLY A 1 212 ? 5.899 -5.739 -13.004 1.00 87.56 212 GLY A CA 1
ATOM 1612 C C . GLY A 1 212 ? 5.964 -6.673 -14.206 1.00 87.56 212 GLY A C 1
ATOM 1613 O O . GLY A 1 212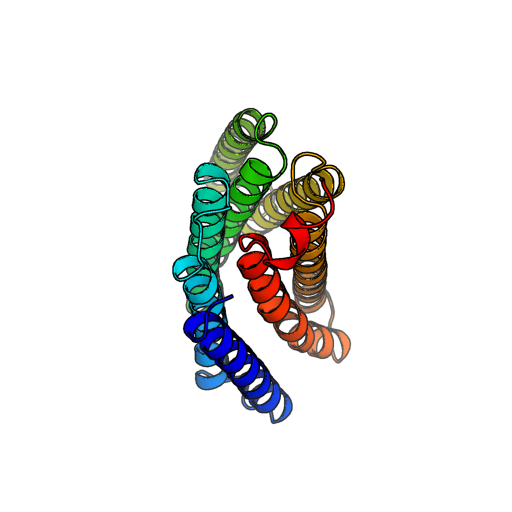 ? 6.998 -7.308 -14.401 1.00 87.56 212 GLY A O 1
ATOM 1614 N N . ILE A 1 213 ? 4.891 -6.797 -14.993 1.00 83.56 213 ILE A N 1
ATOM 1615 C CA . ILE A 1 213 ? 4.794 -7.736 -16.112 1.00 83.56 213 ILE A CA 1
ATOM 1616 C C . ILE A 1 213 ? 4.775 -6.952 -17.421 1.00 83.56 213 ILE A C 1
ATOM 1618 O O . ILE A 1 213 ? 3.947 -6.065 -17.628 1.00 83.56 213 ILE A O 1
ATOM 1622 N N . ARG A 1 214 ? 5.654 -7.305 -18.366 1.00 68.06 214 ARG A N 1
ATOM 1623 C CA . ARG A 1 214 ? 5.541 -6.784 -19.734 1.00 68.06 214 ARG A CA 1
ATOM 1624 C C . ARG A 1 214 ? 4.508 -7.584 -20.522 1.00 68.06 214 ARG A C 1
ATOM 1626 O O . ARG A 1 214 ? 4.697 -8.771 -20.786 1.00 68.06 214 ARG A O 1
ATOM 1633 N N . PHE A 1 215 ? 3.439 -6.919 -20.956 1.00 57.91 215 PHE A N 1
ATOM 1634 C CA . PHE A 1 215 ? 2.515 -7.474 -21.945 1.00 57.91 215 PHE A CA 1
ATOM 1635 C C . PHE A 1 215 ? 3.238 -7.613 -23.293 1.00 57.91 215 PHE A C 1
ATOM 1637 O O . PHE A 1 215 ? 3.873 -6.670 -23.767 1.00 57.91 215 PHE A O 1
ATOM 1644 N N . ALA A 1 216 ? 3.165 -8.801 -23.899 1.00 42.56 216 ALA A N 1
ATOM 1645 C CA . ALA A 1 216 ? 3.950 -9.166 -25.080 1.00 42.56 216 ALA A CA 1
ATOM 1646 C C . ALA A 1 216 ? 3.718 -8.254 -26.306 1.00 42.56 216 ALA A C 1
ATOM 1648 O O . ALA A 1 216 ? 4.605 -8.171 -27.147 1.00 42.56 216 ALA A O 1
ATOM 1649 N N . GLY A 1 217 ? 2.600 -7.520 -26.369 1.00 41.22 217 GLY A N 1
ATOM 1650 C CA . GLY A 1 217 ? 2.246 -6.651 -27.501 1.00 41.22 217 GLY A CA 1
ATOM 1651 C C . GLY A 1 217 ? 2.910 -5.267 -27.539 1.00 41.22 217 GLY A C 1
ATOM 1652 O O . GLY A 1 217 ? 2.739 -4.548 -28.512 1.00 41.22 217 GLY A O 1
ATOM 1653 N N . ALA A 1 218 ? 3.673 -4.856 -26.517 1.00 44.53 218 ALA A N 1
ATOM 1654 C CA . ALA A 1 218 ? 4.321 -3.531 -26.517 1.00 44.53 218 ALA A CA 1
ATOM 1655 C C . ALA A 1 218 ? 5.700 -3.505 -27.210 1.00 44.53 218 ALA A C 1
ATOM 1657 O O . ALA A 1 218 ? 6.310 -2.445 -27.323 1.00 44.53 218 ALA A O 1
ATOM 1658 N N . ALA A 1 219 ? 6.212 -4.664 -27.638 1.00 42.88 219 ALA A N 1
ATOM 1659 C CA . ALA A 1 219 ? 7.494 -4.761 -28.338 1.00 42.88 219 ALA A CA 1
ATOM 1660 C C . ALA A 1 219 ? 7.389 -4.450 -29.845 1.00 42.88 219 ALA A C 1
ATOM 1662 O O . ALA A 1 219 ? 8.415 -4.272 -30.486 1.00 42.88 219 ALA A O 1
ATOM 1663 N N . GLU A 1 220 ? 6.176 -4.353 -30.395 1.00 41.38 220 GLU A N 1
ATOM 1664 C CA . GLU A 1 220 ? 5.936 -4.286 -31.846 1.00 41.38 220 GLU A CA 1
ATOM 1665 C C . GLU A 1 220 ? 5.703 -2.867 -32.393 1.00 41.38 220 GLU A C 1
ATOM 1667 O O . GLU A 1 220 ? 5.436 -2.697 -33.573 1.00 41.38 220 GLU A O 1
ATOM 1672 N N . GLN A 1 221 ? 5.815 -1.826 -31.560 1.00 39.06 221 GLN A N 1
ATOM 1673 C CA . GLN A 1 221 ? 5.585 -0.432 -31.985 1.00 39.06 221 GLN A CA 1
ATOM 1674 C C . GLN A 1 221 ? 6.850 0.441 -31.993 1.00 39.06 221 GLN A C 1
ATOM 1676 O O . GLN A 1 221 ? 6.756 1.667 -31.987 1.00 39.06 221 GLN A O 1
ATOM 1681 N N . ARG A 1 222 ? 8.044 -0.163 -31.977 1.00 42.62 222 ARG A N 1
ATOM 1682 C CA . ARG A 1 222 ? 9.319 0.568 -32.107 1.00 42.62 222 ARG A CA 1
ATOM 1683 C C . ARG A 1 222 ? 10.316 -0.158 -33.012 1.00 42.62 222 ARG A C 1
ATOM 1685 O O . ARG A 1 222 ? 11.458 -0.381 -32.614 1.00 42.62 222 ARG A O 1
ATOM 1692 N N . THR A 1 223 ? 9.864 -0.522 -34.204 1.00 38.56 223 THR A N 1
ATOM 1693 C CA . THR A 1 223 ? 10.733 -0.737 -35.369 1.00 38.56 223 THR A CA 1
ATOM 1694 C C . THR A 1 223 ? 10.338 0.255 -36.437 1.00 38.56 223 THR A C 1
ATOM 1696 O O . THR A 1 223 ? 9.124 0.276 -36.742 1.00 38.56 223 THR A O 1
#

Foldseek 3Di:
DDPVLVVLVVVLVVLLVVLLVCVVVVNVDPVSLVSLLVSLVSLLVSLVPADQVPFDPLLSVLLNQLSVLQSVLSCCVRPHPPNLSSLVSLLVSLLSLCCNLPVPVSVVLVVVLVVQVVVLVVCVVVVHDDDSSVSSVVSSVVSLVVSLVSLVVRPVADPVLSVLLNLLSVLQVLLVVLVVQLVVDDDPSVVVSVSSNSVSNSSSSNSSSCSRHDDPPPVPPPD

Radius of gyration: 18.12 Å; chains: 1; bounding box: 43×36×62 Å

Secondary structure (DSSP, 8-state):
--HHHHHHHHHHHHHHHHHHHHHHTT--SHHHHHHHHHHHHHHHHHHHTS--TTS-HHHHHHHHHHHHHHHHHHHHHHH-S-HHHHHHHHHHHHHHHHHHH-HHHHHHHHHHHHHHHHHHHHHHHTT-SS-HHHHHHHHHHHHHHHHHHHHHT-TTS-HHHHHHHHHHHHHHHHHHHHHHHHHH--HHHHHHHHHHHHHHHHHHHHHHHHHTS--GGGGSS--

pLDDT: mean 92.27, std 11.41, range [38.56, 98.62]

Sequence (223 aa):
MNDTQRGLLALTATVYVAFNLLELFGQAGRLSTLLKYAGVLLCLLVALLSDTRRVNPADHRALLLGLTLTALSDTFLLFSELLWVGLLCFCLVHLTYIRRVNPIAFVPLLLATLAVLLLLLAAEWLAVGPPLILSLAVLYALLFGLDLLFALRAAHLPQSTQRVLLAGLVLFALCDLNVAVSHLATGALQQAASSLIWIFYLPSQGLLALSGIRFAGAAEQRT